Protein AF-A0A0F9L982-F1 (afdb_monomer)

pLDDT: mean 84.22, std 7.27, range [44.66, 91.81]

Secondary structure (DSSP, 8-state):
-----HHHHHHHHHHHS-HHHHHHHHHHHHHHTTS-HHHHHHHHHHHHT--TT--HHHHHHHHHHHHHHHTT---EEEEEETT--EEEEEEPPTT---TT-EEEEEETTS-BS-S-PEEPPPTTT-SEEEEEE-S--SPTT-EEEEEEEEEEEETTEEEEEEEEEEEEEEEEEEPP---

Mean predicted aligned error: 6.5 Å

Sequence (179 aa):
MSLNIFPIVWATVRAYFSVAQRARLAQYLTQVNRKDDDTKIAVTKIFDFVDGSTTAAELLIVMDFIMEINFGQQPKIFFVNEGEDFCLQIDLEEGRDFTGYFLTLRDADGNLLSPDTIAGDSYANAPIQYITISDLSLAAGNFYRVNALLEHPAGGVASGNAASLLTKIILLVEYDIDI

Structure (mmCIF, N/CA/C/O backbone):
data_AF-A0A0F9L982-F1
#
_entry.id   AF-A0A0F9L982-F1
#
loop_
_atom_site.group_PDB
_atom_site.id
_atom_site.type_symbol
_atom_site.label_atom_id
_atom_site.label_alt_id
_atom_site.label_comp_id
_atom_site.label_asym_id
_atom_site.label_entity_id
_atom_site.label_seq_id
_atom_site.pdbx_PDB_ins_code
_atom_site.Cartn_x
_atom_site.Cartn_y
_at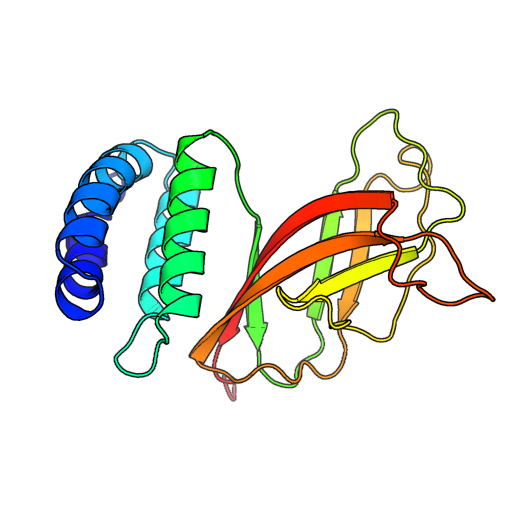om_site.Cartn_z
_atom_site.occupancy
_atom_site.B_iso_or_equiv
_atom_site.auth_seq_id
_atom_site.auth_comp_id
_atom_site.auth_asym_id
_atom_site.auth_atom_id
_atom_site.pdbx_PDB_model_num
ATOM 1 N N . MET A 1 1 ? -12.295 25.920 5.609 1.00 56.84 1 MET A N 1
ATOM 2 C CA . MET A 1 1 ? -11.919 25.391 6.940 1.00 56.84 1 MET A CA 1
ATOM 3 C C . MET A 1 1 ? -11.095 24.147 6.689 1.00 56.84 1 MET A C 1
ATOM 5 O O . MET A 1 1 ? -11.493 23.392 5.817 1.00 56.84 1 MET A O 1
ATOM 9 N N . SER A 1 2 ? -9.971 23.962 7.379 1.00 75.44 2 SER A N 1
ATOM 10 C CA . SER A 1 2 ? -9.159 22.749 7.211 1.00 75.44 2 SER A CA 1
ATOM 11 C C . SER A 1 2 ? -9.850 21.548 7.867 1.00 75.44 2 SER A C 1
ATOM 13 O O . SER A 1 2 ? -10.485 21.707 8.916 1.00 75.44 2 SER A O 1
ATOM 15 N N . LEU A 1 3 ? -9.762 20.372 7.240 1.00 85.25 3 LEU A N 1
ATOM 16 C CA . LEU A 1 3 ? -10.387 19.139 7.723 1.00 85.25 3 LEU A CA 1
ATOM 17 C C . LEU A 1 3 ? -9.802 18.746 9.091 1.00 85.25 3 LEU A C 1
ATOM 19 O O . LEU A 1 3 ? -8.585 18.708 9.261 1.00 85.25 3 LEU A O 1
ATOM 23 N N . ASN A 1 4 ? -10.667 18.447 10.067 1.00 88.12 4 ASN A N 1
ATOM 24 C CA . ASN A 1 4 ? -10.265 17.878 11.354 1.00 88.12 4 ASN A CA 1
ATOM 25 C C . ASN A 1 4 ? -10.625 16.389 11.386 1.00 88.12 4 ASN A C 1
ATOM 27 O O . ASN A 1 4 ? -11.789 16.041 11.582 1.00 88.12 4 ASN A O 1
ATOM 31 N N . ILE A 1 5 ? -9.631 15.520 11.215 1.00 89.31 5 ILE A N 1
ATOM 32 C CA . ILE A 1 5 ? -9.851 14.073 11.075 1.00 89.31 5 ILE A CA 1
ATOM 33 C C . ILE A 1 5 ? -10.007 13.350 12.409 1.00 89.31 5 ILE A C 1
ATOM 35 O O . ILE A 1 5 ? -10.496 12.225 12.444 1.00 89.31 5 ILE A O 1
ATOM 39 N N . PHE A 1 6 ? -9.599 13.974 13.518 1.00 89.31 6 PHE A N 1
ATOM 40 C CA . PHE A 1 6 ? -9.564 13.305 14.815 1.00 89.31 6 PHE A CA 1
ATOM 41 C C . PHE A 1 6 ? -10.924 12.706 15.218 1.00 89.31 6 PHE A C 1
ATOM 43 O O . PHE A 1 6 ? -10.965 11.509 15.487 1.00 89.31 6 PHE A O 1
ATOM 50 N N . PRO A 1 7 ? -12.051 13.450 15.238 1.00 88.00 7 PRO A N 1
ATOM 51 C CA . PRO A 1 7 ? -13.341 12.867 15.615 1.00 88.00 7 PRO A CA 1
ATOM 52 C C . PRO A 1 7 ? -13.834 11.787 14.642 1.00 88.00 7 PRO A C 1
ATOM 54 O O . PRO A 1 7 ? -14.516 10.867 15.086 1.00 88.00 7 PRO A O 1
ATOM 57 N N . ILE A 1 8 ? -13.470 11.887 13.358 1.00 86.44 8 ILE A N 1
ATOM 58 C CA . ILE A 1 8 ? -13.856 10.942 12.299 1.00 86.44 8 ILE A CA 1
ATOM 59 C C . ILE A 1 8 ? -13.174 9.593 12.554 1.00 86.44 8 ILE A C 1
ATOM 61 O O . ILE A 1 8 ? -13.827 8.570 12.722 1.00 86.44 8 ILE A O 1
ATOM 65 N N . VAL A 1 9 ? -11.851 9.617 12.703 1.00 90.44 9 VAL A N 1
ATOM 66 C CA . VAL A 1 9 ? -11.023 8.414 12.842 1.00 90.44 9 VAL A CA 1
ATOM 67 C C . VAL A 1 9 ? -11.100 7.805 14.249 1.00 90.44 9 VAL A C 1
ATOM 69 O O . VAL A 1 9 ? -10.990 6.592 14.434 1.00 90.44 9 VAL A O 1
ATOM 72 N N . TRP A 1 10 ? -11.296 8.627 15.286 1.00 90.62 10 TRP A N 1
ATOM 73 C CA . TRP A 1 10 ? -11.217 8.164 16.676 1.00 90.62 10 TRP A CA 1
ATOM 74 C C . TRP A 1 10 ? -12.344 7.201 17.075 1.00 90.62 10 TRP A C 1
ATOM 76 O O . TRP A 1 10 ? -12.192 6.430 18.026 1.00 90.62 10 TRP A O 1
ATOM 86 N N . ALA A 1 11 ? -13.480 7.219 16.373 1.00 88.44 11 ALA A N 1
ATOM 87 C CA . ALA A 1 11 ? -14.527 6.219 16.559 1.00 88.44 11 ALA A CA 1
ATOM 88 C C . ALA A 1 11 ? -14.014 4.815 16.196 1.00 88.44 11 ALA A C 1
ATOM 90 O O . ALA A 1 11 ? -14.020 3.931 17.055 1.00 88.44 11 ALA A O 1
ATOM 91 N N . THR A 1 12 ? -13.462 4.661 14.993 1.00 90.19 12 THR A N 1
ATOM 92 C CA . THR A 1 12 ? -12.848 3.426 14.486 1.00 90.19 12 THR A CA 1
ATOM 93 C C . THR A 1 12 ? -11.688 2.970 15.372 1.00 90.19 12 THR A C 1
ATOM 95 O O . THR A 1 12 ? -11.633 1.817 15.799 1.00 90.19 12 THR A O 1
ATOM 98 N N . VAL A 1 13 ? -10.813 3.899 15.782 1.00 89.12 13 VAL A N 1
ATOM 99 C CA . VAL A 1 13 ? -9.686 3.591 16.682 1.00 89.12 13 VAL A CA 1
ATOM 100 C C . VAL A 1 13 ? -10.156 3.019 18.026 1.00 89.12 13 VAL A C 1
ATOM 102 O O . VAL A 1 13 ? -9.575 2.065 18.548 1.00 89.12 13 VAL A O 1
ATOM 105 N N . ARG A 1 14 ? -11.232 3.567 18.604 1.00 91.44 14 ARG A N 1
ATOM 106 C CA . ARG A 1 14 ? -11.806 3.057 19.860 1.00 91.44 14 ARG A CA 1
ATOM 107 C C . ARG A 1 14 ? -12.526 1.722 19.704 1.00 91.44 14 ARG A C 1
ATOM 109 O O . ARG A 1 14 ? -12.618 1.002 20.698 1.00 91.44 14 ARG A O 1
ATOM 116 N N . ALA A 1 15 ? -13.049 1.413 18.526 1.00 89.69 15 ALA A N 1
ATOM 117 C CA . ALA A 1 15 ? -13.733 0.153 18.276 1.00 89.69 15 ALA A CA 1
ATOM 118 C C . ALA A 1 15 ? -12.731 -0.997 18.111 1.00 89.69 15 ALA A C 1
ATOM 120 O O . ALA A 1 15 ? -12.859 -2.008 18.797 1.00 89.69 15 ALA A O 1
ATOM 121 N N . TYR A 1 16 ? -11.690 -0.806 17.294 1.00 91.81 16 TYR A N 1
ATOM 122 C CA . TYR A 1 16 ? -10.916 -1.936 16.765 1.00 91.81 16 TYR A CA 1
ATOM 123 C C . TYR A 1 16 ? -9.481 -2.064 17.297 1.00 91.81 16 TYR A C 1
ATOM 125 O O . TYR A 1 16 ? -8.894 -3.138 17.226 1.00 91.81 16 TYR A O 1
ATOM 133 N N . PHE A 1 17 ? -8.901 -1.020 17.899 1.00 91.75 17 PHE A N 1
ATOM 134 C CA . PHE A 1 17 ? -7.504 -1.060 18.361 1.00 91.75 17 PHE A CA 1
ATOM 135 C C . PHE A 1 17 ? -7.400 -1.358 19.862 1.00 91.75 17 PHE A C 1
ATOM 137 O O . PHE A 1 17 ? -8.287 -1.006 20.642 1.00 91.75 17 PHE A O 1
ATOM 144 N N . SER A 1 18 ? -6.292 -1.952 20.312 1.00 89.94 18 SER A N 1
ATOM 145 C CA . SER A 1 18 ? -6.006 -2.153 21.743 1.00 89.94 18 SER A CA 1
ATOM 146 C C . SER A 1 18 ? -5.690 -0.836 22.464 1.00 89.94 18 SER A C 1
ATOM 148 O O . SER A 1 18 ? -5.323 0.160 21.843 1.00 89.94 18 SER A O 1
ATOM 150 N N . VAL A 1 19 ? -5.771 -0.814 23.800 1.00 91.06 19 VAL A N 1
ATOM 151 C CA . VAL A 1 19 ? -5.493 0.393 24.608 1.00 91.06 19 VAL A CA 1
ATOM 152 C C . VAL A 1 19 ? -4.108 0.987 24.315 1.00 91.06 19 VAL A C 1
ATOM 154 O O . VAL A 1 19 ? -3.988 2.199 24.132 1.00 91.06 19 VAL A O 1
ATOM 157 N N . ALA A 1 20 ? -3.075 0.146 24.214 1.00 86.88 20 ALA A N 1
ATOM 158 C CA . ALA A 1 20 ? -1.717 0.594 23.902 1.00 86.88 20 ALA A CA 1
ATOM 159 C C . ALA A 1 20 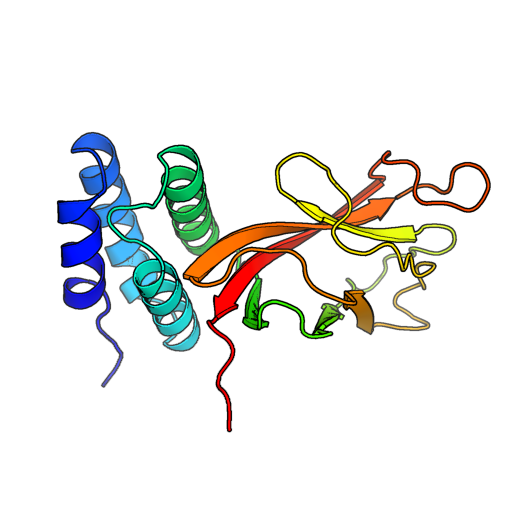? -1.626 1.215 22.497 1.00 86.88 20 ALA A C 1
ATOM 161 O O . ALA A 1 20 ? -1.030 2.279 22.319 1.00 86.88 20 ALA A O 1
ATOM 162 N N . GLN A 1 21 ? -2.273 0.593 21.507 1.00 89.44 21 GLN A N 1
ATOM 163 C CA . GLN A 1 21 ? -2.313 1.105 20.136 1.00 89.44 21 GLN A CA 1
ATOM 164 C C . GLN A 1 21 ? -3.090 2.424 20.043 1.00 89.44 21 GLN A C 1
ATOM 166 O O . GLN A 1 21 ? -2.621 3.352 19.390 1.00 89.44 21 GLN A O 1
ATOM 171 N N . ARG A 1 22 ? -4.217 2.560 20.757 1.00 91.25 22 ARG A N 1
ATOM 172 C CA . ARG A 1 22 ? -5.001 3.809 20.827 1.00 91.25 22 ARG A CA 1
ATOM 173 C C . ARG A 1 22 ? -4.168 4.972 21.349 1.00 91.25 22 ARG A C 1
ATOM 175 O O . ARG A 1 22 ? -4.193 6.049 20.762 1.00 91.25 22 ARG A O 1
ATOM 182 N N . ALA A 1 23 ? -3.428 4.760 22.439 1.00 85.94 23 ALA A N 1
ATOM 183 C CA . ALA A 1 23 ? -2.584 5.798 23.029 1.00 85.94 23 ALA A CA 1
ATOM 184 C C . ALA A 1 23 ? -1.519 6.286 22.035 1.00 85.94 23 ALA A C 1
ATOM 186 O O . ALA A 1 23 ? -1.300 7.489 21.896 1.00 85.94 23 ALA A O 1
ATOM 187 N N . ARG A 1 24 ? -0.910 5.352 21.298 1.00 86.38 24 ARG A N 1
ATOM 188 C CA . ARG A 1 24 ? 0.078 5.657 20.263 1.00 86.38 24 ARG A CA 1
ATOM 189 C C . ARG A 1 24 ? -0.546 6.382 19.062 1.00 86.38 24 ARG A C 1
ATOM 191 O O . ARG A 1 24 ? -0.037 7.419 18.645 1.00 86.38 24 ARG A O 1
ATOM 198 N N . LEU A 1 25 ? -1.678 5.896 18.551 1.00 88.50 25 LEU A N 1
ATOM 199 C CA . LEU A 1 25 ? -2.392 6.514 17.430 1.00 88.50 25 LEU A CA 1
ATOM 200 C C . LEU A 1 25 ? -2.908 7.916 17.761 1.00 88.50 25 LEU A C 1
ATOM 202 O O . LEU A 1 25 ? -2.836 8.788 16.906 1.00 88.50 25 LEU A O 1
ATOM 206 N N . ALA A 1 26 ? -3.357 8.186 18.990 1.00 87.69 26 ALA A N 1
ATOM 207 C CA . ALA A 1 26 ? -3.799 9.526 19.390 1.00 87.69 26 ALA A CA 1
ATOM 208 C C . ALA A 1 26 ? -2.705 10.592 19.190 1.00 87.69 26 ALA A C 1
ATOM 210 O O . ALA A 1 26 ? -2.980 11.703 18.723 1.00 87.69 26 ALA A O 1
ATOM 211 N N . GLN A 1 27 ? -1.456 10.243 19.517 1.00 86.00 27 GLN A N 1
ATOM 212 C CA . GLN A 1 27 ? -0.306 11.132 19.342 1.00 86.00 27 GLN A CA 1
ATOM 213 C C . GLN A 1 27 ? -0.045 11.402 17.857 1.00 86.00 27 GLN A C 1
ATOM 215 O O . GLN A 1 27 ? 0.106 12.555 17.456 1.00 86.00 27 GLN A O 1
ATOM 220 N N . TYR A 1 28 ? -0.058 10.354 17.032 1.00 88.94 28 TYR A N 1
ATOM 221 C CA . TYR A 1 28 ? 0.190 10.472 15.597 1.00 88.94 28 TYR A CA 1
ATOM 222 C C . TYR A 1 28 ? -0.948 11.158 14.840 1.00 88.94 28 TYR A C 1
ATOM 224 O O . TYR A 1 28 ? -0.685 11.999 13.986 1.00 88.94 28 TYR A O 1
ATOM 232 N N . LEU A 1 29 ? -2.209 10.887 15.180 1.00 89.56 29 LEU A N 1
ATOM 233 C CA . LEU A 1 29 ? -3.368 11.528 14.554 1.00 89.56 29 LEU A CA 1
ATOM 234 C C . LEU A 1 29 ? -3.398 13.033 14.816 1.00 89.56 29 LEU A C 1
ATOM 236 O O . LEU A 1 29 ? -3.766 13.798 13.931 1.00 89.56 29 LEU A O 1
ATOM 240 N N . THR A 1 30 ? -2.943 13.480 15.990 1.00 87.94 30 THR A N 1
ATOM 241 C CA . THR A 1 30 ? -2.802 14.917 16.285 1.00 87.94 30 THR A CA 1
ATOM 242 C C . THR A 1 30 ? -1.855 15.606 15.299 1.00 87.94 30 THR A C 1
ATOM 244 O O . THR A 1 30 ? -2.092 16.743 14.896 1.00 87.94 30 THR A O 1
ATOM 247 N N . GLN A 1 31 ? -0.787 14.920 14.899 1.00 86.56 31 GLN A N 1
ATOM 248 C CA . GLN A 1 31 ? 0.209 15.437 13.967 1.00 86.56 31 GLN A CA 1
ATOM 249 C C . GLN A 1 31 ? -0.243 15.314 12.507 1.00 86.56 31 GLN A C 1
ATOM 251 O O . GLN A 1 31 ? -0.054 16.259 11.746 1.00 86.56 31 GLN A O 1
ATOM 256 N N . VAL A 1 32 ? -0.913 14.219 12.126 1.00 88.12 32 VAL A N 1
ATOM 257 C CA . VAL A 1 32 ? -1.578 14.105 10.812 1.00 88.12 32 VAL A CA 1
ATOM 258 C C . VAL A 1 32 ? -2.583 15.243 10.629 1.00 88.12 32 VAL A C 1
ATOM 260 O O . VAL A 1 32 ? -2.637 15.862 9.572 1.00 88.12 32 VAL A O 1
ATOM 263 N N . ASN A 1 33 ? -3.314 15.617 11.682 1.00 88.81 33 ASN A N 1
ATOM 264 C CA . ASN A 1 33 ? -4.277 16.717 11.636 1.00 88.81 33 ASN A CA 1
ATOM 265 C C . ASN A 1 33 ? -3.648 18.095 11.342 1.00 88.81 33 ASN A C 1
ATOM 267 O O . ASN A 1 33 ? -4.366 19.051 11.054 1.00 88.81 33 ASN A O 1
ATOM 271 N N . ARG A 1 34 ? -2.316 18.210 11.411 1.00 87.81 34 ARG A N 1
ATOM 272 C CA . ARG A 1 34 ? -1.548 19.415 11.063 1.00 87.81 34 ARG A CA 1
ATOM 273 C C . ARG A 1 34 ? -0.959 19.375 9.647 1.00 87.81 34 ARG A C 1
ATOM 275 O O . ARG A 1 34 ? -0.334 20.353 9.249 1.00 87.81 34 ARG A O 1
ATOM 282 N N . LYS A 1 35 ? -1.115 18.267 8.916 1.00 88.25 35 LYS A N 1
ATOM 283 C CA . LYS A 1 35 ? -0.673 18.122 7.521 1.00 88.25 35 LYS A CA 1
ATOM 284 C C . LYS A 1 35 ? -1.624 18.847 6.560 1.00 88.25 35 LYS A C 1
ATOM 286 O O . LYS A 1 35 ? -2.605 19.462 6.988 1.00 88.25 35 LYS A O 1
ATOM 291 N N . ASP A 1 36 ? -1.307 18.799 5.273 1.00 87.44 36 ASP A N 1
ATOM 292 C CA . ASP A 1 36 ? -2.205 19.192 4.188 1.00 87.44 36 ASP A CA 1
ATOM 293 C C . ASP A 1 36 ? -3.496 18.357 4.188 1.00 87.44 36 ASP A C 1
ATOM 295 O O . ASP A 1 36 ? -3.585 17.294 4.812 1.00 87.44 36 ASP A O 1
ATOM 299 N N . ASP A 1 37 ? -4.530 18.881 3.533 1.00 88.19 37 ASP A N 1
ATOM 300 C CA . ASP A 1 37 ? -5.844 18.242 3.525 1.00 88.19 37 ASP A CA 1
ATOM 301 C C . ASP A 1 37 ? -5.855 16.949 2.683 1.00 88.19 37 ASP A C 1
ATOM 303 O O . ASP A 1 37 ? -6.591 16.030 3.033 1.00 88.19 37 ASP A O 1
ATOM 307 N N . ASP A 1 38 ? -4.980 16.801 1.682 1.00 82.81 38 ASP A N 1
ATOM 308 C CA . ASP A 1 38 ? -4.872 15.567 0.886 1.00 82.81 38 ASP A CA 1
ATOM 309 C C . ASP A 1 38 ? -4.392 14.392 1.747 1.00 82.81 38 ASP A C 1
ATOM 311 O O . ASP A 1 38 ? -5.020 13.333 1.772 1.00 82.81 38 ASP A O 1
ATOM 315 N N . THR A 1 39 ? -3.350 14.607 2.557 1.00 84.88 39 THR A N 1
ATOM 316 C CA . THR A 1 39 ? -2.864 13.632 3.546 1.00 84.88 39 THR A CA 1
ATOM 317 C C . THR A 1 39 ? -3.963 13.250 4.542 1.00 84.88 39 THR A C 1
ATOM 319 O O . THR A 1 39 ? -4.081 12.093 4.949 1.00 84.88 39 THR A O 1
ATOM 322 N N . LYS A 1 40 ? -4.794 14.211 4.953 1.00 88.38 40 LYS A N 1
ATOM 323 C CA . LYS A 1 40 ? -5.903 13.957 5.880 1.00 88.38 40 LYS A CA 1
ATOM 324 C C . LYS A 1 40 ? -7.001 13.115 5.250 1.00 88.38 40 LYS A C 1
ATOM 326 O O . LYS A 1 40 ? -7.470 12.187 5.902 1.00 88.38 40 LYS A O 1
ATOM 331 N N . ILE A 1 41 ? -7.379 13.424 4.010 1.00 86.94 41 ILE A N 1
ATOM 332 C CA . ILE A 1 41 ? -8.374 12.669 3.242 1.00 86.94 41 ILE A CA 1
ATOM 333 C C . ILE A 1 41 ? -7.885 11.233 3.024 1.00 86.94 41 ILE A C 1
ATOM 335 O O . ILE A 1 41 ? -8.627 10.283 3.259 1.00 86.94 41 ILE A O 1
ATOM 339 N N . ALA A 1 42 ? -6.618 11.070 2.645 1.00 83.69 42 ALA A N 1
ATOM 340 C CA . ALA A 1 42 ? -5.950 9.777 2.539 1.00 83.69 42 ALA A CA 1
ATOM 341 C C . ALA A 1 42 ? -6.100 8.939 3.819 1.00 83.69 42 ALA A C 1
ATOM 343 O O . ALA A 1 42 ? -6.532 7.788 3.774 1.00 83.69 42 ALA A O 1
ATOM 344 N N . VAL A 1 43 ? -5.798 9.539 4.974 1.00 89.06 43 VAL A N 1
ATOM 345 C CA . VAL A 1 43 ? -5.931 8.861 6.266 1.00 89.06 43 VAL A CA 1
ATOM 346 C C . VAL A 1 43 ? -7.381 8.514 6.578 1.00 89.06 43 VAL A C 1
ATOM 348 O O . VAL A 1 43 ? -7.634 7.385 6.983 1.00 89.06 43 VAL A O 1
ATOM 351 N N . THR A 1 44 ? -8.338 9.428 6.389 1.00 89.75 44 THR A N 1
ATOM 352 C CA . THR A 1 44 ? -9.752 9.110 6.652 1.00 89.75 44 THR A CA 1
ATOM 353 C C . THR A 1 44 ? -10.229 7.940 5.808 1.00 89.75 44 THR A C 1
ATOM 355 O O . THR A 1 44 ? -10.836 7.031 6.357 1.00 89.75 44 THR A O 1
ATOM 358 N N . LYS A 1 45 ? -9.857 7.906 4.524 1.00 87.12 45 LYS A N 1
ATOM 359 C CA . LYS A 1 45 ? -10.267 6.837 3.615 1.00 87.12 45 LYS A CA 1
ATOM 360 C C . LYS A 1 45 ? -9.722 5.469 4.020 1.00 87.12 45 LYS A C 1
ATOM 362 O O . LYS A 1 45 ? -10.458 4.502 3.964 1.00 87.12 45 LYS A O 1
ATOM 367 N N . ILE A 1 46 ? -8.484 5.367 4.512 1.00 88.75 46 ILE A N 1
ATOM 368 C CA . ILE A 1 46 ? -7.979 4.090 5.060 1.00 88.75 46 ILE A CA 1
ATOM 369 C C . ILE A 1 46 ? -8.843 3.614 6.233 1.00 88.75 46 ILE A C 1
ATOM 371 O O . ILE A 1 46 ? -9.132 2.429 6.351 1.00 88.75 46 ILE A O 1
ATOM 375 N N . PHE A 1 47 ? -9.259 4.528 7.111 1.00 90.69 47 PHE A N 1
ATOM 376 C CA . PHE A 1 47 ? -10.097 4.167 8.254 1.00 90.69 47 PHE A CA 1
ATOM 377 C C . PHE A 1 47 ? -11.542 3.816 7.873 1.00 90.69 47 PHE A C 1
ATOM 379 O O . PHE A 1 47 ? -12.200 3.163 8.681 1.00 90.69 47 PHE A O 1
ATOM 386 N N . ASP A 1 48 ? -12.010 4.182 6.676 1.00 89.12 48 ASP A N 1
ATOM 387 C CA . ASP A 1 48 ? -13.305 3.734 6.141 1.00 89.12 48 ASP A CA 1
ATOM 388 C C . ASP A 1 48 ? -13.287 2.237 5.771 1.00 89.12 48 ASP A C 1
ATOM 390 O O . ASP A 1 48 ? -14.333 1.594 5.774 1.00 89.12 48 ASP A O 1
ATOM 394 N N . PHE A 1 49 ? -12.100 1.666 5.533 1.00 89.31 49 PHE A N 1
ATOM 395 C CA . PHE A 1 49 ? -11.885 0.238 5.262 1.00 89.31 49 PHE A CA 1
ATOM 396 C C . PHE A 1 49 ? -11.615 -0.596 6.527 1.00 89.31 49 PHE A C 1
ATOM 398 O O . PHE A 1 49 ? -11.393 -1.800 6.444 1.00 89.31 49 PHE A O 1
ATOM 405 N N . VAL A 1 50 ? -11.589 0.025 7.712 1.00 90.31 50 VAL A N 1
ATOM 406 C CA . VAL A 1 50 ? -11.371 -0.693 8.976 1.00 90.31 50 VAL A CA 1
ATOM 407 C C . VAL A 1 50 ? -12.710 -0.995 9.641 1.00 90.31 50 VAL A C 1
ATOM 409 O O . VAL A 1 50 ? -13.408 -0.090 10.108 1.00 90.31 50 VAL A O 1
ATOM 412 N N . ASP A 1 51 ? -13.030 -2.278 9.766 1.00 88.56 51 ASP A N 1
ATOM 413 C CA . ASP A 1 51 ? -14.283 -2.768 10.325 1.00 88.56 51 ASP A CA 1
ATOM 414 C C . ASP A 1 51 ? -14.092 -3.969 11.275 1.00 88.56 51 ASP A C 1
ATOM 416 O O . ASP A 1 51 ? -12.996 -4.257 11.758 1.00 88.56 51 ASP A O 1
ATOM 420 N N . GLY A 1 52 ? -15.192 -4.654 11.610 1.00 85.56 52 GLY A N 1
ATOM 421 C CA . GLY A 1 52 ? -15.168 -5.808 12.512 1.00 85.56 52 GLY A CA 1
ATOM 422 C C . GLY A 1 52 ? -14.502 -7.064 11.942 1.00 85.56 52 GLY A C 1
ATOM 423 O O . GLY A 1 52 ? -14.247 -7.991 12.711 1.00 85.56 52 GLY A O 1
ATOM 424 N N . SER A 1 53 ? -14.238 -7.109 10.636 1.00 87.19 53 SER A N 1
ATOM 425 C CA . SER A 1 53 ? -13.546 -8.203 9.953 1.00 87.19 53 SER A CA 1
ATOM 426 C C . SER A 1 53 ? -12.039 -7.965 9.811 1.00 87.19 53 SER A C 1
ATOM 428 O O . SER A 1 53 ? -11.296 -8.932 9.641 1.00 87.19 53 SER A O 1
ATOM 430 N N . THR A 1 54 ? -11.573 -6.718 9.974 1.00 89.88 54 THR A N 1
ATOM 431 C CA . THR A 1 54 ? -10.152 -6.360 9.875 1.00 89.88 54 THR A CA 1
ATOM 432 C C . THR A 1 54 ? -9.298 -7.120 10.892 1.00 89.88 54 THR A C 1
ATOM 434 O O . THR A 1 54 ? -9.507 -7.076 12.110 1.00 89.88 54 THR A O 1
ATOM 437 N N . THR A 1 55 ? -8.278 -7.805 10.392 1.00 89.25 55 THR A N 1
ATOM 438 C CA . THR A 1 55 ? -7.370 -8.637 11.176 1.00 89.25 55 THR A CA 1
ATOM 439 C C . THR A 1 55 ? -6.355 -7.808 11.964 1.00 89.25 55 THR A C 1
ATOM 441 O O . THR A 1 55 ? -6.028 -6.665 11.644 1.00 89.25 55 THR A O 1
ATOM 444 N N . ALA A 1 56 ? -5.759 -8.415 12.995 1.00 86.50 56 ALA A N 1
ATOM 445 C CA . ALA A 1 56 ? -4.704 -7.762 13.770 1.00 86.50 56 ALA A CA 1
ATOM 446 C C . ALA A 1 56 ? -3.475 -7.376 12.920 1.00 86.50 56 ALA A C 1
ATOM 448 O O . ALA A 1 56 ? -2.823 -6.379 13.227 1.00 86.50 56 ALA A O 1
ATOM 449 N N . ALA A 1 57 ? -3.162 -8.145 11.871 1.00 86.06 57 ALA A N 1
ATOM 450 C CA . ALA A 1 57 ? -2.063 -7.848 10.956 1.00 86.06 57 ALA A CA 1
ATOM 451 C C . ALA A 1 57 ? -2.368 -6.611 10.094 1.00 86.06 57 ALA A C 1
ATOM 453 O O . ALA A 1 57 ? -1.536 -5.713 9.990 1.00 86.06 57 ALA A O 1
ATOM 454 N N . GLU A 1 58 ? -3.586 -6.504 9.565 1.00 87.50 58 GLU A N 1
ATOM 455 C CA . GLU A 1 58 ? -4.043 -5.336 8.801 1.00 87.50 58 GLU A CA 1
ATOM 456 C C . GLU A 1 58 ? -4.083 -4.070 9.666 1.00 87.50 58 GLU A C 1
ATOM 458 O O . GLU A 1 58 ? -3.610 -3.010 9.257 1.00 87.50 58 GLU A O 1
ATOM 463 N N . LEU A 1 59 ? -4.525 -4.173 10.923 1.00 89.06 59 LEU A N 1
ATOM 464 C CA . LEU A 1 59 ? -4.469 -3.044 11.857 1.00 89.06 59 LEU A CA 1
ATOM 465 C C . LEU A 1 59 ? -3.030 -2.556 12.109 1.00 89.06 59 LEU A C 1
ATOM 467 O O . LEU A 1 59 ? -2.820 -1.357 12.315 1.00 89.06 59 LEU A O 1
ATOM 471 N N . LEU A 1 60 ? -2.027 -3.444 12.080 1.00 88.06 60 LEU A N 1
ATOM 472 C CA . LEU A 1 60 ? -0.616 -3.043 12.162 1.00 88.06 60 LEU A CA 1
ATOM 473 C C . LEU A 1 60 ? -0.161 -2.298 10.904 1.00 88.06 60 LEU A C 1
ATOM 475 O O . LEU A 1 60 ? 0.570 -1.317 11.033 1.00 88.06 60 LEU A O 1
ATOM 479 N N . ILE A 1 61 ? -0.640 -2.685 9.718 1.00 88.19 61 ILE A N 1
ATOM 480 C CA . ILE A 1 61 ? -0.372 -1.957 8.468 1.00 88.19 61 ILE A CA 1
ATOM 481 C C . ILE A 1 61 ? -0.894 -0.517 8.568 1.00 88.19 61 ILE A C 1
ATOM 483 O O . ILE A 1 61 ? -0.157 0.417 8.251 1.00 88.19 61 ILE A O 1
ATOM 487 N N . VAL A 1 62 ? -2.115 -0.313 9.080 1.00 89.31 62 VAL A N 1
ATOM 488 C CA . VAL A 1 62 ? -2.667 1.039 9.303 1.00 89.31 62 VAL A CA 1
ATOM 489 C C . VAL A 1 62 ? -1.780 1.835 10.257 1.00 89.31 62 VAL A C 1
ATOM 491 O O . VAL A 1 62 ? -1.483 3.004 10.014 1.00 89.31 62 VAL A O 1
ATOM 494 N N . MET A 1 63 ? -1.321 1.219 11.349 1.00 89.31 63 MET A N 1
ATOM 495 C CA . MET A 1 63 ? -0.436 1.899 12.297 1.00 89.31 63 MET A CA 1
ATOM 496 C C . MET A 1 63 ? 0.895 2.311 11.669 1.00 89.31 63 MET A C 1
ATOM 498 O O . MET A 1 63 ? 1.320 3.453 11.864 1.00 89.31 63 MET A O 1
ATOM 502 N N . ASP A 1 64 ? 1.531 1.406 10.929 1.00 87.19 64 ASP A N 1
ATOM 503 C CA . ASP A 1 64 ? 2.785 1.663 10.224 1.00 87.19 64 ASP A CA 1
ATOM 504 C C . ASP A 1 64 ? 2.620 2.810 9.225 1.00 87.19 64 ASP A C 1
ATOM 506 O O . ASP A 1 64 ? 3.429 3.735 9.207 1.00 87.19 64 ASP A O 1
ATOM 510 N N . PHE A 1 65 ? 1.530 2.805 8.460 1.00 87.56 65 PHE A N 1
ATOM 511 C CA . PHE A 1 65 ? 1.214 3.856 7.498 1.00 87.56 65 PHE A CA 1
ATOM 512 C C . PHE A 1 65 ? 1.091 5.236 8.165 1.00 87.56 65 PHE A C 1
ATOM 514 O O . PHE A 1 65 ? 1.727 6.210 7.755 1.00 87.56 65 PHE A O 1
ATOM 521 N N . ILE A 1 66 ? 0.320 5.325 9.254 1.00 88.75 66 ILE A N 1
ATOM 522 C CA . ILE A 1 66 ? 0.148 6.574 10.009 1.00 88.75 66 ILE A CA 1
ATOM 523 C C . ILE A 1 66 ? 1.478 7.053 10.601 1.00 88.75 66 ILE A C 1
ATOM 525 O O . ILE A 1 66 ? 1.737 8.259 10.670 1.00 88.75 66 ILE A O 1
ATOM 529 N N . MET A 1 67 ? 2.342 6.131 11.019 1.00 87.19 67 MET A N 1
ATOM 530 C CA . MET A 1 67 ? 3.688 6.460 11.473 1.00 87.19 67 MET A CA 1
ATOM 531 C C . MET A 1 67 ? 4.575 6.995 10.349 1.00 87.19 67 MET A C 1
ATOM 533 O O . MET A 1 67 ? 5.241 8.007 10.554 1.00 87.19 67 MET A O 1
ATOM 537 N N . GLU A 1 68 ? 4.578 6.368 9.174 1.00 85.69 68 GLU A N 1
ATOM 538 C CA . GLU A 1 68 ? 5.370 6.802 8.015 1.00 85.69 68 GLU A CA 1
ATOM 539 C C . GLU A 1 68 ? 5.034 8.255 7.623 1.00 85.69 68 GLU A C 1
ATOM 541 O O . GLU A 1 68 ? 5.943 9.081 7.493 1.00 85.69 68 GLU A O 1
ATOM 546 N N . ILE A 1 69 ? 3.743 8.621 7.609 1.00 84.88 69 ILE A N 1
ATOM 547 C CA . ILE A 1 69 ? 3.280 10.013 7.414 1.00 84.88 69 ILE A CA 1
ATOM 548 C C . ILE A 1 69 ? 3.900 10.983 8.428 1.00 84.88 69 ILE A C 1
ATOM 550 O O . ILE A 1 69 ? 4.287 12.118 8.109 1.00 84.88 69 ILE A O 1
ATOM 554 N N . ASN A 1 70 ? 4.002 10.547 9.681 1.00 84.94 70 ASN A N 1
ATOM 555 C CA . ASN A 1 70 ? 4.568 11.347 10.760 1.00 84.94 70 ASN A CA 1
ATOM 556 C C . ASN A 1 70 ? 6.079 11.550 10.633 1.00 84.94 70 ASN A C 1
ATOM 558 O O . ASN A 1 70 ? 6.582 12.592 11.051 1.00 84.94 70 ASN A O 1
ATOM 562 N N . PHE A 1 71 ? 6.786 10.611 10.007 1.00 83.75 71 PHE A N 1
ATOM 563 C CA . PHE A 1 71 ? 8.214 10.725 9.704 1.00 83.75 71 PHE A CA 1
ATOM 564 C C . PHE A 1 71 ? 8.506 11.448 8.384 1.00 83.75 71 PHE A C 1
ATOM 566 O O . PHE A 1 71 ? 9.654 11.498 7.951 1.00 83.75 71 PHE A O 1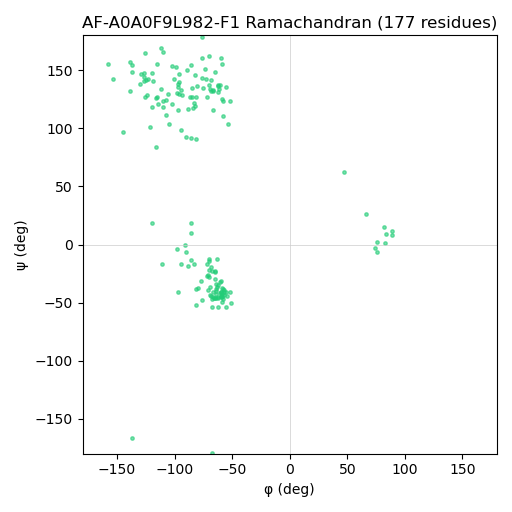
ATOM 573 N N . GLY A 1 72 ? 7.490 12.057 7.767 1.00 76.88 72 GLY A N 1
ATOM 574 C CA . GLY A 1 72 ? 7.652 12.858 6.555 1.00 76.88 72 GLY A CA 1
ATOM 575 C C . GLY A 1 72 ? 7.670 12.044 5.267 1.00 76.88 72 GLY A C 1
ATOM 576 O O . GLY A 1 72 ? 7.942 12.612 4.215 1.00 76.88 72 GLY A O 1
ATOM 577 N N . GLN A 1 73 ? 7.356 10.750 5.330 1.00 76.62 73 GLN A N 1
ATOM 578 C CA . GLN A 1 73 ? 7.085 9.960 4.134 1.00 76.62 73 GLN A CA 1
ATOM 579 C C . GLN A 1 73 ? 5.635 10.194 3.697 1.00 76.62 73 GLN A C 1
ATOM 581 O O . GLN A 1 73 ? 4.757 10.377 4.534 1.00 76.62 73 GLN A O 1
ATOM 586 N N . GLN A 1 74 ? 5.368 10.192 2.395 1.00 71.00 74 GLN A N 1
ATOM 587 C CA . GLN A 1 74 ? 4.006 10.177 1.858 1.00 71.00 74 GLN A CA 1
ATOM 588 C C . GLN A 1 74 ? 3.816 8.873 1.083 1.00 71.00 74 GLN A C 1
ATOM 590 O O . GLN A 1 74 ? 4.054 8.839 -0.125 1.00 71.00 74 GLN A O 1
ATOM 595 N N . PRO A 1 75 ? 3.475 7.772 1.776 1.00 70.56 75 PRO A N 1
ATOM 596 C CA . PRO A 1 75 ? 3.120 6.527 1.104 1.00 70.56 75 PRO A CA 1
ATOM 597 C C . PRO A 1 75 ? 1.971 6.766 0.113 1.00 70.56 75 PRO A C 1
ATOM 599 O O . PRO A 1 75 ? 1.005 7.468 0.424 1.00 70.56 75 PRO A O 1
ATOM 602 N N . LYS A 1 76 ? 2.095 6.204 -1.094 1.00 80.81 76 LYS A N 1
ATOM 603 C CA . LYS A 1 76 ? 1.098 6.387 -2.156 1.00 80.81 76 LYS A CA 1
ATOM 604 C C . LY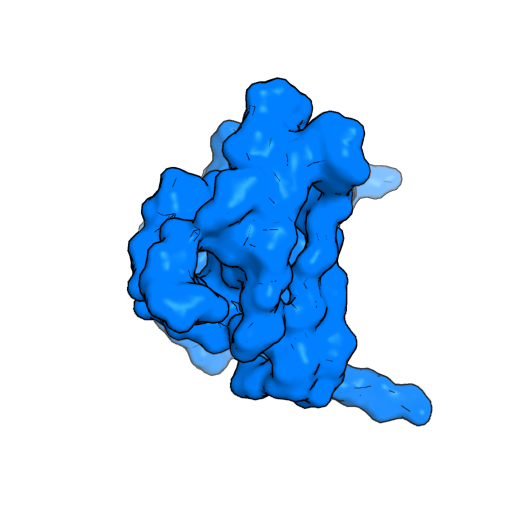S A 1 76 ? -0.139 5.540 -1.842 1.00 80.81 76 LYS A C 1
ATOM 606 O O . LYS A 1 76 ? -0.003 4.373 -1.480 1.00 80.81 76 LYS A O 1
ATOM 611 N N . ILE A 1 77 ? -1.329 6.114 -1.993 1.00 84.81 77 ILE A N 1
ATOM 612 C CA . ILE A 1 77 ? -2.604 5.394 -1.879 1.00 84.81 77 ILE A CA 1
ATOM 613 C C . ILE A 1 77 ? -3.256 5.348 -3.253 1.00 84.81 77 ILE A C 1
ATOM 615 O O . ILE A 1 77 ? -3.343 6.380 -3.917 1.00 84.81 77 ILE A O 1
ATOM 619 N N . PHE A 1 78 ? -3.751 4.177 -3.640 1.00 86.06 78 PHE A N 1
ATOM 620 C CA . PHE A 1 78 ? -4.557 4.004 -4.843 1.00 86.06 78 PHE A CA 1
ATOM 621 C C . PHE A 1 78 ? -5.892 3.349 -4.501 1.00 86.06 78 PHE A C 1
ATOM 623 O O . PHE A 1 78 ? -5.951 2.462 -3.651 1.00 86.06 78 PHE A O 1
ATOM 630 N N . PHE A 1 79 ? -6.939 3.811 -5.179 1.00 85.06 79 PHE A N 1
ATOM 631 C CA . PHE A 1 79 ? -8.259 3.185 -5.198 1.00 85.06 79 PHE A CA 1
ATOM 632 C C . PHE A 1 79 ? -8.301 2.276 -6.412 1.00 85.06 79 PHE A C 1
ATOM 634 O O . PHE A 1 79 ? -7.921 2.706 -7.504 1.00 85.06 79 PHE A O 1
ATOM 641 N N . VAL A 1 80 ? -8.684 1.029 -6.196 1.00 87.75 80 VAL A N 1
ATOM 642 C CA . VAL A 1 80 ? -8.749 -0.002 -7.230 1.00 87.75 80 VAL A CA 1
ATOM 643 C C . VAL A 1 80 ? -10.039 -0.784 -7.043 1.00 87.75 80 VAL A C 1
ATOM 645 O O . VAL A 1 80 ? -10.492 -0.929 -5.911 1.00 87.75 80 VAL A O 1
ATOM 648 N N . ASN A 1 81 ? -10.617 -1.286 -8.125 1.00 86.00 81 ASN A N 1
ATOM 649 C CA . ASN A 1 81 ? -11.789 -2.152 -8.057 1.00 86.00 81 ASN A CA 1
ATOM 650 C C . ASN A 1 81 ? -11.345 -3.617 -8.105 1.00 86.00 81 ASN A C 1
ATOM 652 O O . ASN A 1 81 ? -10.337 -3.954 -8.732 1.00 86.00 81 ASN A O 1
ATOM 656 N N . GLU A 1 82 ? -12.074 -4.488 -7.412 1.00 83.88 82 GLU A N 1
ATOM 657 C CA . GLU A 1 82 ? -11.856 -5.933 -7.512 1.00 83.88 82 GLU A CA 1
ATOM 658 C C . GLU A 1 82 ? -12.098 -6.409 -8.951 1.00 83.88 82 GLU A C 1
ATOM 660 O O . GLU A 1 82 ? -13.094 -6.051 -9.571 1.00 83.88 82 GLU A O 1
ATOM 665 N N . GLY A 1 83 ? -11.187 -7.227 -9.482 1.00 81.81 83 GLY A N 1
ATOM 666 C CA . GLY A 1 83 ? -11.312 -7.815 -10.816 1.00 81.81 83 GLY A CA 1
ATOM 667 C C . GLY A 1 83 ? -11.035 -6.872 -11.991 1.00 81.81 83 GLY A C 1
ATOM 668 O O . GLY A 1 83 ? -10.960 -7.358 -13.115 1.00 81.81 83 GLY A O 1
ATOM 669 N N . GLU A 1 84 ? -10.835 -5.571 -11.768 1.00 82.56 84 GLU A N 1
ATOM 670 C CA . GLU A 1 84 ? -10.489 -4.636 -12.843 1.00 82.56 84 GLU A CA 1
ATOM 671 C C . GLU A 1 84 ? -8.976 -4.514 -13.064 1.00 82.56 84 GLU A C 1
ATOM 673 O O . GLU A 1 84 ? -8.159 -4.622 -12.140 1.00 82.56 84 GLU A O 1
ATOM 678 N N . ASP A 1 85 ? -8.613 -4.220 -14.314 1.00 84.62 85 ASP A N 1
ATOM 679 C CA . ASP A 1 85 ? -7.263 -3.808 -14.669 1.00 84.62 85 ASP A CA 1
ATOM 680 C C . ASP A 1 85 ? -6.985 -2.419 -14.088 1.00 84.62 85 ASP A C 1
ATOM 682 O O . ASP A 1 85 ? -7.747 -1.469 -14.287 1.00 84.62 85 ASP A O 1
ATOM 686 N N . PHE A 1 86 ? -5.841 -2.252 -13.432 1.00 84.19 86 PHE A N 1
ATOM 687 C CA . PHE A 1 86 ? -5.406 -0.938 -12.977 1.00 84.19 86 PHE A CA 1
ATOM 688 C C . PHE A 1 86 ? -3.921 -0.711 -13.227 1.00 84.19 86 PHE A C 1
ATOM 690 O O . PHE A 1 86 ? -3.112 -1.635 -13.310 1.00 84.19 86 PHE A O 1
ATOM 697 N N . CYS A 1 87 ? -3.548 0.561 -13.352 1.00 84.94 87 CYS A N 1
ATOM 698 C CA . CYS A 1 87 ? -2.192 0.964 -13.690 1.00 84.94 87 CYS A CA 1
ATOM 699 C C . CYS A 1 87 ? -1.628 1.922 -12.639 1.00 84.94 87 CYS A C 1
ATOM 701 O O . CYS A 1 87 ? -2.246 2.933 -12.301 1.00 84.94 87 CYS A O 1
ATOM 703 N N . LEU A 1 88 ? -0.435 1.611 -12.131 1.00 83.50 88 LEU A N 1
ATOM 704 C CA . LEU A 1 88 ? 0.283 2.437 -11.168 1.00 83.50 88 LEU A CA 1
ATOM 705 C C . LEU A 1 88 ? 1.396 3.219 -11.847 1.00 83.50 88 LEU A C 1
ATOM 707 O O . LEU A 1 88 ? 2.337 2.640 -12.389 1.00 83.50 88 LEU A O 1
ATOM 711 N N . GLN A 1 89 ? 1.319 4.543 -11.739 1.00 86.25 89 GLN A N 1
ATOM 712 C CA . GLN A 1 89 ? 2.395 5.437 -12.140 1.00 86.25 89 GLN A CA 1
ATOM 713 C C . GLN A 1 89 ? 3.456 5.537 -11.033 1.00 86.25 89 GLN A C 1
ATOM 715 O O . GLN A 1 89 ? 3.194 6.001 -9.913 1.00 86.25 89 GLN A O 1
ATOM 720 N N . ILE A 1 90 ? 4.681 5.143 -11.366 1.00 83.19 90 ILE A N 1
ATOM 721 C CA . ILE A 1 90 ? 5.855 5.234 -10.505 1.00 83.19 90 ILE A CA 1
ATOM 722 C C . ILE A 1 90 ? 6.789 6.305 -11.058 1.00 83.19 90 ILE A C 1
ATOM 724 O O . ILE A 1 90 ? 7.309 6.191 -12.167 1.00 83.19 90 ILE A O 1
ATOM 728 N N . ASP A 1 91 ? 7.013 7.339 -10.257 1.00 85.38 91 ASP A N 1
ATOM 729 C CA . ASP A 1 91 ? 7.969 8.392 -10.574 1.00 85.38 91 ASP A CA 1
ATOM 730 C C . ASP A 1 91 ? 9.352 7.929 -10.119 1.00 85.38 91 ASP A C 1
ATOM 732 O O . ASP A 1 91 ? 9.533 7.499 -8.975 1.00 85.38 91 ASP A O 1
ATOM 736 N N . LEU A 1 92 ? 10.315 7.974 -11.030 1.00 83.75 92 LEU A N 1
ATOM 737 C CA . LEU A 1 92 ? 11.685 7.571 -10.763 1.00 83.75 92 LEU A CA 1
ATOM 738 C C . LEU A 1 92 ? 12.492 8.729 -10.165 1.00 83.75 92 LEU A C 1
ATOM 740 O O . LEU A 1 92 ? 12.215 9.900 -10.412 1.00 83.75 92 LEU A O 1
ATOM 744 N N . GLU A 1 93 ? 13.539 8.401 -9.410 1.00 83.50 93 GLU A N 1
ATOM 745 C CA . GLU A 1 93 ? 14.465 9.400 -8.871 1.00 83.50 93 GLU A CA 1
ATOM 746 C C . GLU A 1 93 ? 15.494 9.849 -9.920 1.00 83.50 93 GLU A C 1
ATOM 748 O O . GLU 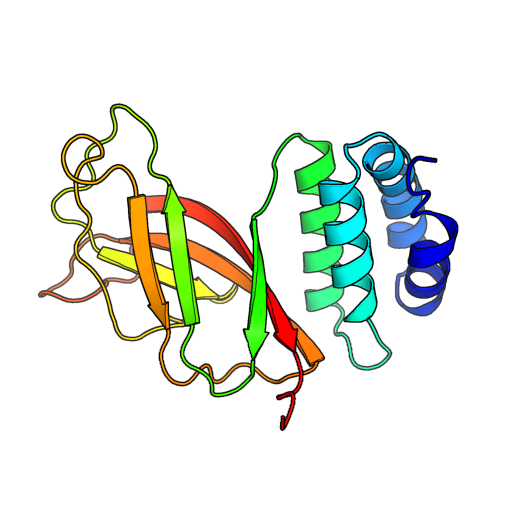A 1 93 ? 16.102 9.024 -10.612 1.00 83.50 93 GLU A O 1
ATOM 753 N N . GLU A 1 94 ? 15.744 11.159 -9.990 1.00 86.56 94 GLU A N 1
ATOM 754 C CA . GLU A 1 94 ? 16.753 11.739 -10.877 1.00 86.56 94 GLU A CA 1
ATOM 755 C C . GLU A 1 94 ? 18.163 11.206 -10.565 1.00 86.56 94 GLU A C 1
ATOM 757 O O . GLU A 1 94 ? 18.571 11.079 -9.409 1.00 86.56 94 GLU A O 1
ATOM 762 N N . GLY A 1 95 ? 18.927 10.894 -11.616 1.00 84.88 95 GLY A N 1
ATOM 763 C CA . GLY A 1 95 ? 20.314 10.430 -11.506 1.00 84.88 95 GLY A CA 1
ATOM 764 C C . GLY A 1 95 ? 20.483 8.935 -11.216 1.00 84.88 95 GLY A C 1
ATOM 765 O O . GLY A 1 95 ? 21.620 8.471 -11.122 1.00 84.88 95 GLY A O 1
ATOM 766 N N . ARG A 1 96 ? 19.392 8.166 -11.111 1.00 81.94 96 ARG A N 1
ATOM 767 C CA . ARG A 1 96 ? 19.454 6.703 -11.003 1.00 81.94 96 ARG A CA 1
ATOM 768 C C . ARG A 1 96 ? 19.270 6.017 -12.360 1.00 81.94 96 ARG A C 1
ATOM 770 O O . ARG A 1 96 ? 18.438 6.417 -13.178 1.00 81.94 96 ARG A O 1
ATOM 777 N N . ASP A 1 97 ? 20.056 4.965 -12.579 1.00 85.19 97 ASP A N 1
ATOM 778 C CA . ASP A 1 97 ? 19.957 4.077 -13.739 1.00 85.19 97 ASP A CA 1
ATOM 779 C C . ASP A 1 97 ? 19.443 2.705 -13.297 1.00 85.19 97 ASP A C 1
ATOM 781 O O . ASP A 1 97 ? 20.017 2.066 -12.413 1.00 85.19 97 ASP A O 1
ATOM 785 N N . PHE A 1 98 ? 18.343 2.279 -13.910 1.00 83.88 98 PHE A N 1
ATOM 786 C CA . PHE A 1 98 ? 17.626 1.048 -13.589 1.00 83.88 98 PHE A CA 1
ATOM 787 C C . PHE A 1 98 ? 17.562 0.093 -14.785 1.00 83.88 98 PHE A C 1
ATOM 789 O O . PHE A 1 98 ? 16.731 -0.814 -14.815 1.00 83.88 98 PHE A O 1
ATOM 796 N N . THR A 1 99 ? 18.436 0.284 -15.774 1.00 86.50 99 THR A N 1
ATOM 797 C CA . THR A 1 99 ? 18.528 -0.609 -16.929 1.00 86.50 99 THR A CA 1
ATOM 798 C C . THR A 1 99 ? 18.918 -2.028 -16.516 1.00 86.50 99 THR A C 1
ATOM 800 O O . THR A 1 99 ? 19.806 -2.248 -15.691 1.00 86.50 99 THR A O 1
ATOM 803 N N . GLY A 1 100 ? 18.234 -3.018 -17.096 1.00 83.81 100 GLY A N 1
ATOM 804 C CA . GLY A 1 100 ? 18.496 -4.437 -16.830 1.00 83.81 100 GLY A CA 1
ATOM 805 C C . GLY A 1 100 ? 17.848 -4.990 -15.558 1.00 83.81 100 GLY A C 1
ATOM 806 O O . GLY A 1 100 ? 18.225 -6.077 -15.126 1.00 83.81 100 GLY A O 1
ATOM 807 N N . TYR A 1 101 ? 16.881 -4.278 -14.978 1.00 86.56 101 TYR A N 1
ATOM 808 C CA . TYR A 1 101 ? 16.048 -4.750 -13.867 1.00 86.56 101 TYR A CA 1
ATOM 809 C C . TYR A 1 101 ? 14.610 -4.999 -14.329 1.00 86.56 101 TYR A C 1
ATOM 811 O O . TYR A 1 101 ? 14.213 -4.536 -15.395 1.00 86.56 101 TYR A O 1
ATOM 819 N N . PHE A 1 102 ? 13.822 -5.705 -13.520 1.00 86.94 102 PHE A N 1
ATOM 820 C CA . PHE A 1 102 ? 12.371 -5.801 -13.682 1.00 86.94 102 PHE A CA 1
ATOM 821 C C . PHE A 1 102 ? 11.661 -4.963 -12.628 1.00 86.94 102 PHE A C 1
ATOM 823 O O . PHE A 1 102 ? 11.931 -5.116 -11.438 1.00 86.94 102 PHE A O 1
ATOM 830 N N . LEU A 1 103 ? 10.734 -4.114 -13.060 1.00 87.25 103 LEU A N 1
ATOM 831 C CA . LEU A 1 103 ? 9.809 -3.423 -12.179 1.00 87.25 103 LEU A CA 1
ATOM 832 C C . LEU A 1 103 ? 8.647 -4.362 -11.831 1.00 87.25 103 LEU A C 1
ATOM 834 O O . LEU A 1 103 ? 8.015 -4.941 -12.713 1.00 87.25 103 LEU A O 1
ATOM 838 N N . THR A 1 104 ? 8.393 -4.532 -10.535 1.00 87.69 104 THR A N 1
ATOM 839 C CA . THR A 1 104 ? 7.415 -5.487 -9.999 1.00 87.69 104 THR A CA 1
ATOM 840 C C . THR A 1 104 ? 6.615 -4.875 -8.855 1.00 87.69 104 THR A C 1
ATOM 842 O O . THR A 1 104 ? 7.076 -3.949 -8.181 1.00 87.69 104 THR A O 1
ATOM 845 N N . LEU A 1 105 ? 5.424 -5.423 -8.613 1.00 88.12 105 LEU A N 1
ATOM 846 C CA . LEU A 1 105 ? 4.633 -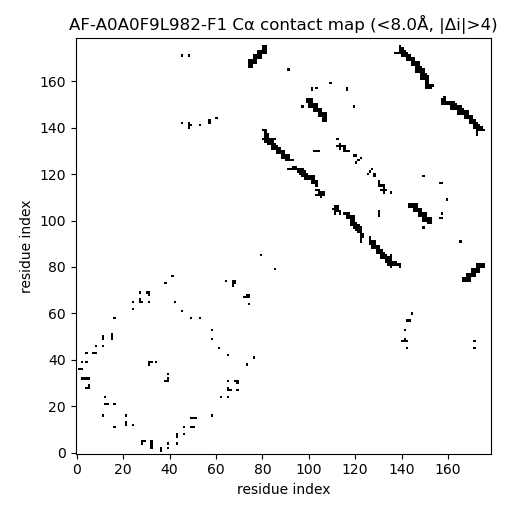5.158 -7.414 1.00 88.12 105 LEU A CA 1
ATOM 847 C C . LEU A 1 105 ? 4.504 -6.439 -6.607 1.00 88.12 105 LEU A C 1
ATOM 849 O O . LEU A 1 105 ? 4.081 -7.469 -7.138 1.00 88.12 105 LEU A O 1
ATOM 853 N N . ARG A 1 106 ? 4.860 -6.361 -5.325 1.00 88.25 106 ARG A N 1
ATOM 854 C CA . ARG A 1 106 ? 4.698 -7.468 -4.384 1.00 88.25 106 ARG A CA 1
ATOM 855 C C . ARG A 1 106 ? 3.855 -7.077 -3.192 1.00 88.25 106 ARG A C 1
ATOM 857 O O . ARG A 1 106 ? 3.994 -5.962 -2.687 1.00 88.25 106 ARG A O 1
ATOM 864 N N . ASP A 1 107 ? 3.025 -8.000 -2.733 1.00 87.62 107 ASP A N 1
ATOM 865 C CA . ASP A 1 107 ? 2.319 -7.856 -1.464 1.00 87.62 107 ASP A CA 1
ATOM 866 C C . ASP A 1 107 ? 3.293 -7.898 -0.263 1.00 87.62 107 ASP A C 1
ATOM 868 O O . ASP A 1 107 ? 4.520 -7.986 -0.408 1.00 87.62 107 ASP A O 1
ATOM 872 N N . ALA A 1 108 ? 2.746 -7.796 0.948 1.00 80.38 108 ALA A N 1
ATOM 873 C CA . ALA A 1 108 ? 3.524 -7.841 2.184 1.00 80.38 108 ALA A CA 1
ATOM 874 C C . ALA A 1 108 ? 4.223 -9.193 2.429 1.00 80.38 108 ALA A C 1
ATOM 876 O O . ALA A 1 108 ? 5.240 -9.221 3.126 1.00 80.38 108 ALA A O 1
ATOM 877 N N . ASP A 1 109 ? 3.707 -10.275 1.845 1.00 79.50 109 ASP A N 1
ATOM 878 C CA . ASP A 1 109 ? 4.244 -11.632 1.961 1.00 79.50 109 ASP A CA 1
ATOM 879 C C . ASP A 1 109 ? 5.279 -11.944 0.865 1.00 79.50 109 ASP A C 1
ATOM 881 O O . ASP A 1 109 ? 5.960 -12.970 0.906 1.00 79.50 109 ASP A O 1
ATOM 885 N N . GLY A 1 110 ? 5.452 -11.031 -0.095 1.00 80.75 110 GLY A N 1
ATOM 886 C CA . GLY A 1 110 ? 6.383 -11.160 -1.205 1.00 80.75 110 GLY A CA 1
ATOM 887 C C . GLY A 1 110 ? 5.794 -11.863 -2.427 1.00 80.75 110 GLY A C 1
ATOM 888 O O . GLY A 1 110 ? 6.551 -12.188 -3.343 1.00 80.75 110 GLY A O 1
ATOM 889 N N . ASN A 1 111 ? 4.482 -12.087 -2.498 1.00 85.25 111 ASN A N 1
ATOM 890 C CA . ASN A 1 111 ? 3.844 -12.625 -3.697 1.00 85.25 111 ASN A CA 1
ATOM 891 C C . ASN A 1 111 ? 3.714 -11.539 -4.762 1.00 85.25 111 ASN A C 1
ATOM 893 O O . ASN A 1 111 ? 3.480 -10.370 -4.463 1.00 85.25 111 ASN A O 1
ATOM 897 N N . LEU A 1 112 ? 3.881 -11.938 -6.020 1.00 85.19 112 LEU A N 1
ATOM 898 C CA . LEU A 1 112 ? 3.755 -11.050 -7.168 1.00 85.19 112 LEU A CA 1
ATOM 899 C C . LEU A 1 112 ? 2.273 -10.701 -7.379 1.00 85.19 112 LEU A C 1
ATOM 901 O O . LEU A 1 112 ? 1.452 -11.607 -7.489 1.00 85.19 112 LEU A O 1
ATOM 905 N N . LEU A 1 113 ? 1.941 -9.410 -7.451 1.00 83.50 113 LEU A N 1
ATOM 906 C CA . LEU A 1 113 ? 0.562 -8.957 -7.684 1.00 83.50 113 LEU A CA 1
ATOM 907 C C . LEU A 1 113 ? 0.193 -8.831 -9.160 1.00 83.50 113 LEU A C 1
ATOM 909 O O . LEU A 1 113 ? -0.987 -8.799 -9.479 1.00 83.50 113 LEU A O 1
ATOM 913 N N . SER A 1 114 ? 1.179 -8.758 -10.051 1.00 73.50 114 SER A N 1
ATOM 914 C CA . SER A 1 114 ? 0.955 -8.763 -11.495 1.00 73.50 114 SER A CA 1
ATOM 915 C C . SER A 1 114 ? 1.993 -9.634 -12.180 1.00 73.50 114 SER A C 1
ATOM 917 O O . SER A 1 114 ? 3.180 -9.474 -11.887 1.00 73.50 114 SER A O 1
ATOM 919 N N . PRO A 1 115 ? 1.584 -10.532 -13.092 1.00 65.25 115 PRO A N 1
ATOM 920 C CA . PRO A 1 115 ? 2.518 -11.318 -13.889 1.00 65.25 115 PRO A CA 1
ATOM 921 C C . PRO A 1 115 ? 3.303 -10.459 -14.891 1.00 65.25 115 PRO A C 1
ATOM 923 O O . PRO A 1 115 ? 4.365 -10.888 -15.347 1.00 65.25 115 PRO A O 1
ATOM 926 N N . ASP A 1 116 ? 2.813 -9.259 -15.215 1.00 66.44 116 ASP A N 1
ATOM 927 C CA . ASP A 1 116 ? 3.393 -8.397 -16.237 1.00 66.44 116 ASP A CA 1
ATOM 928 C C . ASP A 1 116 ? 4.581 -7.619 -15.669 1.00 66.44 116 ASP A C 1
ATOM 930 O O . ASP A 1 116 ? 4.473 -6.527 -15.110 1.00 66.44 116 ASP A O 1
ATOM 934 N N . THR A 1 117 ? 5.760 -8.219 -15.806 1.00 68.25 117 THR A N 1
ATOM 935 C CA . THR A 1 117 ? 7.025 -7.592 -15.431 1.00 68.25 117 THR A CA 1
ATOM 936 C C . THR A 1 117 ? 7.501 -6.687 -16.559 1.00 68.25 117 THR A C 1
ATOM 938 O O . THR A 1 117 ? 7.754 -7.164 -17.669 1.00 68.25 117 THR A O 1
ATOM 941 N N . ILE A 1 118 ? 7.687 -5.400 -16.280 1.00 69.38 118 ILE A N 1
ATOM 942 C CA . ILE A 1 118 ? 8.240 -4.453 -17.255 1.00 69.38 118 ILE A CA 1
ATOM 943 C C . ILE A 1 118 ? 9.740 -4.301 -16.992 1.00 69.38 118 ILE A C 1
ATOM 945 O O . ILE A 1 118 ? 10.178 -4.258 -15.840 1.00 69.38 118 ILE A O 1
ATOM 949 N N . ALA A 1 119 ? 10.550 -4.263 -18.051 1.00 75.19 119 ALA A N 1
ATOM 950 C CA . ALA A 1 119 ? 11.969 -3.954 -17.920 1.00 75.19 119 ALA A CA 1
ATOM 951 C C . ALA A 1 119 ? 12.141 -2.498 -17.455 1.00 75.19 119 ALA A C 1
ATOM 953 O O . ALA A 1 119 ? 11.506 -1.595 -17.989 1.00 75.19 119 ALA A O 1
ATOM 954 N N . GLY A 1 120 ? 12.988 -2.273 -16.454 1.00 76.50 120 GLY A N 1
ATOM 955 C CA . GLY A 1 120 ? 13.279 -0.942 -15.941 1.00 76.50 120 GLY A CA 1
ATOM 956 C C . GLY A 1 120 ? 14.083 -0.110 -16.942 1.00 76.50 120 GLY A C 1
ATOM 957 O O . GLY A 1 120 ? 15.059 -0.587 -17.525 1.00 76.50 120 GLY A O 1
ATOM 958 N N . ASP A 1 121 ? 13.696 1.154 -17.084 1.00 84.69 121 ASP A N 1
ATOM 959 C CA . ASP A 1 121 ? 14.401 2.185 -17.843 1.00 84.69 121 ASP A CA 1
ATOM 960 C C . ASP A 1 121 ? 15.183 3.137 -16.926 1.00 84.69 121 ASP A C 1
ATOM 962 O O . ASP A 1 121 ? 14.819 3.375 -15.772 1.00 84.69 121 ASP A O 1
ATOM 966 N N . SER A 1 122 ? 16.255 3.742 -17.446 1.00 85.44 122 SER A N 1
ATOM 967 C CA . SER A 1 122 ? 16.941 4.850 -16.767 1.00 85.44 122 SER A CA 1
ATOM 968 C C . SER A 1 122 ? 16.030 6.080 -16.659 1.00 85.44 122 SER A C 1
ATOM 970 O O . SER A 1 122 ? 15.294 6.384 -17.601 1.00 85.44 122 SER A O 1
ATOM 972 N N . TYR A 1 123 ? 16.182 6.878 -15.591 1.00 87.94 123 TYR A N 1
ATOM 973 C CA . TYR A 1 123 ? 15.429 8.133 -15.411 1.00 87.94 123 TYR A CA 1
ATOM 974 C C . TYR A 1 123 ? 15.510 9.073 -16.628 1.00 87.94 123 TYR A C 1
ATOM 976 O O . TYR A 1 123 ? 14.513 9.666 -17.028 1.00 87.94 123 TYR A O 1
ATOM 984 N N . ALA A 1 124 ? 16.689 9.189 -17.251 1.00 89.06 124 ALA A N 1
ATOM 985 C CA . ALA A 1 124 ? 16.905 10.070 -18.403 1.00 89.06 124 ALA A CA 1
ATOM 986 C C . ALA A 1 124 ? 16.101 9.670 -19.656 1.00 89.06 124 ALA A C 1
ATOM 988 O O . ALA A 1 124 ? 15.868 10.515 -20.519 1.00 89.06 124 ALA A O 1
ATOM 989 N N . ASN A 1 125 ? 15.690 8.402 -19.754 1.00 88.31 125 ASN A N 1
ATOM 990 C CA . ASN A 1 125 ? 14.915 7.878 -20.878 1.00 88.31 125 ASN A CA 1
ATOM 991 C C . ASN A 1 125 ? 13.416 7.860 -20.562 1.00 88.31 125 ASN A C 1
ATOM 993 O O . ASN A 1 125 ? 12.607 8.216 -21.416 1.00 88.31 125 ASN A O 1
ATOM 997 N N . ALA A 1 126 ? 13.057 7.477 -19.334 1.00 88.25 126 ALA A N 1
ATOM 998 C CA . ALA A 1 126 ? 11.683 7.452 -18.854 1.00 88.25 126 ALA A CA 1
ATOM 999 C C . ALA A 1 126 ? 11.650 7.839 -17.364 1.00 88.25 126 ALA A C 1
ATOM 1001 O O . ALA A 1 126 ? 11.859 6.984 -16.506 1.00 88.25 126 ALA A O 1
ATOM 1002 N N . PRO A 1 127 ? 11.378 9.111 -17.017 1.00 88.56 127 PRO A N 1
ATOM 1003 C CA . PRO A 1 127 ? 11.281 9.538 -15.617 1.00 88.56 127 PRO A CA 1
ATOM 1004 C C . PRO A 1 127 ? 10.035 8.978 -14.916 1.00 88.56 127 PRO A C 1
ATOM 1006 O O . PRO A 1 127 ? 9.932 9.021 -13.693 1.00 88.56 127 PRO A O 1
ATOM 1009 N N . ILE A 1 128 ? 9.088 8.457 -15.696 1.00 88.12 128 ILE A N 1
ATOM 1010 C CA . ILE A 1 128 ? 7.845 7.860 -15.236 1.00 88.12 128 ILE A CA 1
ATOM 1011 C C . ILE A 1 128 ? 7.759 6.457 -15.828 1.00 88.12 128 ILE A C 1
ATOM 1013 O O . ILE A 1 128 ? 7.850 6.294 -17.046 1.00 88.12 128 ILE A O 1
ATOM 1017 N N . GLN A 1 129 ? 7.548 5.465 -14.968 1.00 84.62 129 GLN A N 1
ATOM 1018 C CA . GLN A 1 129 ? 7.244 4.093 -15.360 1.00 84.62 129 GLN A CA 1
ATOM 1019 C C . GLN A 1 129 ? 5.839 3.715 -14.906 1.00 84.62 129 GLN A C 1
ATOM 1021 O O . GLN A 1 129 ? 5.297 4.274 -13.953 1.00 84.62 129 GLN A O 1
ATOM 1026 N N . TYR A 1 130 ? 5.256 2.751 -15.602 1.00 85.06 130 TYR A N 1
ATOM 1027 C CA . TYR A 1 130 ? 3.915 2.260 -15.334 1.00 85.06 130 TYR A CA 1
ATOM 1028 C C . TYR A 1 130 ? 3.991 0.784 -14.979 1.00 85.06 130 TYR A C 1
ATOM 1030 O O . TYR A 1 130 ? 4.766 0.052 -15.585 1.00 85.06 130 TYR A O 1
ATOM 1038 N N . ILE A 1 131 ? 3.193 0.348 -14.012 1.00 84.00 131 ILE A N 1
ATOM 1039 C CA . ILE A 1 131 ? 2.989 -1.071 -13.714 1.00 84.00 131 ILE A CA 1
ATOM 1040 C C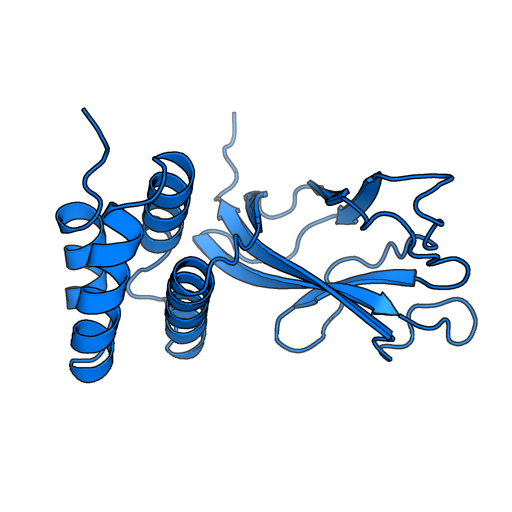 . ILE A 1 131 ? 1.512 -1.349 -13.911 1.00 84.00 131 ILE A C 1
ATOM 1042 O O . ILE A 1 131 ? 0.689 -0.749 -13.223 1.00 84.00 131 ILE A O 1
ATOM 1046 N N . THR A 1 132 ? 1.189 -2.230 -14.852 1.00 85.75 132 THR A N 1
ATOM 1047 C CA . THR A 1 132 ? -0.194 -2.661 -15.076 1.00 85.75 132 THR A CA 1
ATOM 1048 C C . THR A 1 132 ? -0.434 -3.942 -14.298 1.00 85.75 132 THR A C 1
ATOM 1050 O O . THR A 1 132 ? 0.399 -4.852 -14.306 1.00 85.75 132 THR A O 1
ATOM 1053 N N . ILE A 1 133 ? -1.546 -3.983 -13.581 1.00 83.69 133 ILE A N 1
ATOM 1054 C CA . ILE A 1 133 ? -2.040 -5.172 -12.909 1.00 83.69 133 ILE A CA 1
ATOM 1055 C C . ILE A 1 133 ? -3.347 -5.537 -13.579 1.00 83.69 133 ILE A C 1
ATOM 1057 O O . ILE A 1 133 ? -4.267 -4.722 -13.595 1.00 83.69 133 ILE A O 1
ATOM 1061 N N . SER A 1 134 ? -3.385 -6.743 -14.125 1.00 80.69 134 SER A N 1
ATOM 1062 C CA . SER A 1 134 ? -4.550 -7.277 -14.816 1.00 80.69 134 SER A CA 1
ATOM 1063 C C . SER A 1 134 ? -5.313 -8.217 -13.888 1.00 80.69 134 SER A C 1
ATOM 1065 O O . SER A 1 134 ? -4.673 -8.951 -13.128 1.00 80.69 134 SER A O 1
ATOM 1067 N N . ASP A 1 135 ? -6.644 -8.196 -13.953 1.00 75.38 135 ASP A N 1
ATOM 1068 C CA . ASP A 1 135 ? -7.539 -9.049 -13.152 1.00 75.38 135 ASP A CA 1
ATOM 1069 C C . ASP A 1 135 ? -7.167 -9.082 -11.650 1.00 75.38 135 ASP A C 1
ATOM 1071 O O . ASP A 1 135 ? -6.789 -10.123 -11.093 1.00 75.38 135 ASP A O 1
ATOM 1075 N N . LEU A 1 136 ? -7.230 -7.931 -10.966 1.00 77.62 136 LEU A N 1
ATOM 1076 C CA . LEU A 1 136 ? -6.833 -7.841 -9.558 1.00 77.62 136 LEU A CA 1
ATOM 1077 C C . LEU A 1 136 ? -7.645 -8.803 -8.670 1.00 77.62 136 LEU A C 1
ATOM 1079 O O . LEU A 1 136 ? -8.817 -8.575 -8.386 1.00 77.62 136 LEU A O 1
ATOM 1083 N N . SER A 1 137 ? -6.985 -9.837 -8.145 1.00 82.00 137 SER A N 1
ATOM 1084 C CA . SER A 1 137 ? -7.600 -10.887 -7.310 1.00 82.00 137 SER A CA 1
ATOM 1085 C C . SER A 1 137 ? -7.695 -10.553 -5.812 1.00 82.00 137 SER A C 1
ATOM 1087 O O . SER A 1 137 ? -7.835 -11.445 -4.972 1.00 82.00 137 SER A O 1
ATOM 1089 N N . LEU A 1 138 ? -7.583 -9.274 -5.452 1.00 86.06 138 LEU A N 1
ATOM 1090 C CA . LEU A 1 138 ? -7.682 -8.822 -4.067 1.00 86.06 138 LEU A CA 1
ATOM 1091 C C . LEU A 1 138 ? -9.151 -8.622 -3.687 1.00 86.06 138 LEU A C 1
ATOM 1093 O O . LEU A 1 138 ? -9.903 -8.012 -4.436 1.00 86.06 138 LEU A O 1
ATOM 1097 N N . ALA A 1 139 ? -9.546 -9.102 -2.507 1.00 85.81 139 ALA A N 1
ATOM 1098 C CA . ALA A 1 139 ? -10.934 -9.013 -2.060 1.00 85.81 139 ALA A CA 1
ATOM 1099 C C . ALA A 1 139 ? -11.361 -7.558 -1.814 1.00 85.81 139 ALA A C 1
ATOM 1101 O O . ALA A 1 139 ? -10.659 -6.838 -1.089 1.00 85.81 139 ALA A O 1
ATOM 1102 N N . ALA A 1 140 ? -12.524 -7.169 -2.347 1.00 86.69 140 ALA A N 1
ATOM 1103 C CA . ALA A 1 140 ? -13.137 -5.870 -2.100 1.00 86.69 140 ALA A CA 1
ATOM 1104 C C . ALA A 1 140 ? -13.433 -5.607 -0.615 1.00 86.69 140 ALA A C 1
ATOM 1106 O O . ALA A 1 140 ? -13.592 -6.517 0.203 1.00 86.69 140 ALA A O 1
ATOM 1107 N N . GLY A 1 141 ? -13.496 -4.323 -0.265 1.00 83.56 141 GLY A N 1
ATOM 1108 C CA . GLY A 1 141 ? -13.691 -3.839 1.100 1.00 83.56 141 GLY A CA 1
ATOM 1109 C C . GLY A 1 141 ? -12.445 -3.937 1.984 1.00 83.56 141 GLY A C 1
ATOM 1110 O O . GLY A 1 141 ? -12.515 -3.560 3.150 1.00 83.56 141 GLY A O 1
ATOM 1111 N N . ASN A 1 142 ? -11.311 -4.396 1.444 1.00 86.12 142 ASN A N 1
ATOM 1112 C CA . ASN A 1 142 ? -10.047 -4.521 2.169 1.00 86.12 142 ASN A CA 1
ATOM 1113 C C . ASN A 1 142 ? -8.984 -3.544 1.666 1.00 86.12 142 ASN A C 1
ATOM 1115 O O . ASN A 1 142 ? -9.106 -2.910 0.614 1.00 86.12 142 ASN A O 1
ATOM 1119 N N . PHE A 1 143 ? -7.902 -3.450 2.434 1.00 88.62 143 PHE A N 1
ATOM 1120 C CA . PHE A 1 143 ? -6.720 -2.694 2.062 1.00 88.62 143 PHE A CA 1
ATOM 1121 C C . PHE A 1 143 ? -5.469 -3.558 2.144 1.00 88.62 143 PHE A C 1
ATOM 1123 O O . PHE A 1 143 ? -5.313 -4.383 3.042 1.00 88.62 143 PHE A O 1
ATOM 1130 N N . TYR A 1 144 ? -4.540 -3.322 1.224 1.00 88.06 144 TYR A N 1
ATOM 1131 C CA . TYR A 1 144 ? -3.340 -4.136 1.081 1.00 88.06 144 TYR A CA 1
ATOM 1132 C C . TYR A 1 144 ? -2.103 -3.255 1.027 1.00 88.06 144 TYR A C 1
ATOM 1134 O O . TYR A 1 144 ? -2.078 -2.220 0.357 1.00 88.06 144 TYR A O 1
ATOM 1142 N N . ARG A 1 145 ? -1.047 -3.683 1.723 1.00 89.56 145 ARG A N 1
ATOM 1143 C CA . ARG A 1 145 ? 0.281 -3.086 1.588 1.00 89.56 145 ARG A CA 1
ATOM 1144 C C . ARG A 1 145 ? 1.014 -3.755 0.441 1.00 89.56 145 ARG A C 1
ATOM 1146 O O . ARG A 1 145 ? 1.189 -4.970 0.437 1.00 89.56 145 ARG A O 1
ATOM 1153 N N . VAL A 1 146 ? 1.504 -2.931 -0.471 1.00 89.50 146 VAL A N 1
ATOM 1154 C CA . VAL A 1 146 ? 2.224 -3.352 -1.667 1.00 89.50 146 VAL A CA 1
ATOM 1155 C C . VAL A 1 146 ? 3.532 -2.586 -1.767 1.00 89.50 146 VAL A C 1
ATOM 1157 O O . VAL A 1 146 ? 3.632 -1.425 -1.373 1.00 89.50 146 VAL A O 1
ATOM 1160 N N . ASN A 1 147 ? 4.552 -3.237 -2.303 1.00 88.62 147 ASN A N 1
ATOM 1161 C CA . ASN A 1 147 ? 5.850 -2.643 -2.560 1.00 88.62 147 ASN A CA 1
ATOM 1162 C C . ASN A 1 147 ? 6.116 -2.627 -4.063 1.00 88.62 147 ASN A C 1
ATOM 1164 O O . ASN A 1 147 ? 6.067 -3.674 -4.707 1.00 88.62 147 ASN A O 1
ATOM 1168 N N . ALA A 1 148 ? 6.440 -1.450 -4.600 1.00 87.62 148 ALA A N 1
ATOM 1169 C CA . ALA A 1 148 ? 7.011 -1.321 -5.935 1.00 87.62 148 ALA A CA 1
ATOM 1170 C C . ALA A 1 148 ? 8.522 -1.546 -5.848 1.00 87.62 148 ALA A C 1
ATOM 1172 O O . ALA A 1 148 ? 9.231 -0.800 -5.161 1.00 87.62 148 ALA A O 1
ATOM 1173 N N . LEU A 1 149 ? 9.004 -2.587 -6.518 1.00 88.75 149 LEU A N 1
ATOM 1174 C CA . LEU A 1 149 ? 10.372 -3.081 -6.405 1.00 88.75 149 LEU A CA 1
ATOM 1175 C C . LEU A 1 149 ? 11.038 -3.177 -7.773 1.00 88.75 149 LEU A C 1
ATOM 1177 O O . LEU A 1 149 ? 10.398 -3.529 -8.762 1.00 88.75 149 LEU A O 1
ATOM 1181 N N . LEU A 1 150 ? 12.350 -2.961 -7.789 1.00 87.75 150 LEU A N 1
ATOM 1182 C CA . LEU A 1 150 ? 13.210 -3.401 -8.881 1.00 87.75 150 LEU A CA 1
ATOM 1183 C C . LEU A 1 150 ? 13.878 -4.716 -8.506 1.00 87.75 150 LEU A C 1
ATOM 1185 O O . LEU A 1 150 ? 14.488 -4.820 -7.439 1.00 87.75 150 LEU A O 1
ATOM 1189 N N . GLU A 1 151 ? 13.809 -5.696 -9.396 1.00 88.19 151 GLU A N 1
ATOM 1190 C CA . GLU A 1 151 ? 14.389 -7.021 -9.201 1.00 88.19 151 GLU A CA 1
ATOM 1191 C C . GLU A 1 151 ? 15.435 -7.346 -10.251 1.00 88.19 151 GLU A C 1
ATOM 1193 O O . GLU A 1 151 ? 15.328 -6.953 -11.415 1.00 88.19 151 GLU A O 1
ATOM 1198 N N . HIS A 1 152 ? 16.444 -8.114 -9.846 1.00 85.88 152 HIS A N 1
ATOM 1199 C CA . HIS A 1 152 ? 17.391 -8.664 -10.803 1.00 85.88 152 HIS A CA 1
ATOM 1200 C C . HIS A 1 152 ? 16.703 -9.710 -11.697 1.00 85.88 152 HIS A C 1
ATOM 1202 O O . HIS A 1 152 ? 15.903 -10.507 -11.196 1.00 85.88 152 HIS A O 1
ATOM 1208 N N . PRO A 1 153 ? 17.028 -9.771 -12.996 1.00 81.50 153 PRO A N 1
ATOM 1209 C CA . PRO A 1 153 ? 16.518 -10.808 -13.878 1.00 81.50 153 PRO A CA 1
ATOM 1210 C C . PRO A 1 153 ? 17.131 -12.165 -13.512 1.00 81.50 153 PRO A C 1
ATOM 1212 O O . PRO A 1 153 ? 18.348 -12.292 -13.375 1.00 81.50 153 PRO A O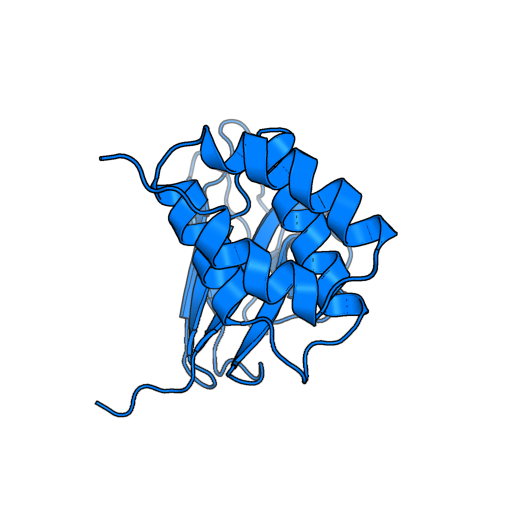 1
ATOM 1215 N N . ALA A 1 154 ? 16.302 -13.204 -13.420 1.00 81.25 154 ALA A N 1
ATOM 1216 C CA . ALA A 1 154 ? 16.755 -14.592 -13.361 1.00 81.25 154 ALA A CA 1
ATOM 1217 C C . ALA A 1 154 ? 16.143 -15.364 -14.531 1.00 81.25 154 ALA A C 1
ATOM 1219 O O . ALA A 1 154 ? 14.971 -15.714 -14.510 1.00 81.25 154 ALA A O 1
ATOM 1220 N N . GLY A 1 155 ? 16.927 -15.597 -15.587 1.00 77.50 155 GLY A N 1
ATOM 1221 C CA . GLY A 1 155 ? 16.445 -16.335 -16.762 1.00 77.50 155 GLY A CA 1
ATOM 1222 C C . GLY A 1 155 ? 15.343 -15.621 -17.558 1.00 77.50 155 GLY A C 1
ATOM 1223 O O . GLY A 1 155 ? 14.558 -16.289 -18.220 1.00 77.50 155 GLY A O 1
ATOM 1224 N N . GLY A 1 156 ? 15.278 -14.286 -17.498 1.00 74.56 156 GLY A N 1
ATOM 1225 C CA . GLY A 1 156 ? 14.285 -13.486 -18.229 1.00 74.56 156 GLY A CA 1
ATOM 1226 C C . GLY A 1 156 ? 12.969 -13.245 -17.485 1.00 74.56 156 GLY A C 1
ATOM 1227 O O . GLY A 1 156 ? 12.054 -12.690 -18.079 1.00 74.56 156 GLY A O 1
ATOM 1228 N N . VAL A 1 157 ? 12.883 -13.623 -16.207 1.00 76.75 157 VAL A N 1
ATOM 1229 C CA . VAL A 1 157 ? 11.743 -13.327 -15.324 1.00 76.75 157 VAL A CA 1
ATOM 1230 C C . VAL A 1 157 ? 12.201 -12.634 -14.035 1.00 76.75 157 VAL A C 1
ATOM 1232 O O . VAL A 1 157 ? 13.393 -12.647 -13.697 1.00 76.75 157 VAL A O 1
ATOM 1235 N N . ALA A 1 158 ? 11.250 -12.039 -13.312 1.00 73.25 158 ALA A N 1
ATOM 1236 C CA . ALA A 1 158 ? 11.445 -11.492 -11.972 1.00 73.25 158 ALA A CA 1
ATOM 1237 C C . ALA A 1 158 ? 11.937 -12.579 -10.998 1.00 73.25 158 ALA A C 1
ATOM 1239 O O . ALA A 1 158 ? 11.316 -13.632 -10.851 1.00 73.25 158 ALA A O 1
ATOM 1240 N N . SER A 1 159 ? 13.081 -12.342 -10.353 1.00 78.06 159 SER A N 1
ATOM 1241 C CA . SER A 1 159 ? 13.775 -13.361 -9.552 1.00 78.06 159 SER A CA 1
ATOM 1242 C C . SER A 1 159 ? 13.299 -13.475 -8.104 1.00 78.06 159 SER A C 1
ATOM 1244 O O . SER A 1 159 ? 13.694 -14.415 -7.415 1.00 78.06 159 SER A O 1
ATOM 1246 N N . GLY A 1 160 ? 12.527 -12.506 -7.603 1.00 77.44 160 GLY A N 1
ATOM 1247 C CA . GLY A 1 160 ? 12.287 -12.334 -6.167 1.00 77.44 160 GLY A CA 1
ATOM 1248 C C . GLY A 1 160 ? 13.480 -11.753 -5.404 1.00 77.44 160 GLY A C 1
ATOM 1249 O O . GLY A 1 160 ? 13.375 -11.501 -4.206 1.00 77.44 160 GLY A O 1
ATOM 1250 N N . ASN A 1 161 ? 14.615 -11.517 -6.072 1.00 83.56 161 ASN A N 1
ATOM 1251 C CA . ASN A 1 161 ? 15.757 -10.835 -5.481 1.00 83.56 161 ASN A CA 1
ATOM 1252 C C . ASN A 1 161 ? 15.635 -9.325 -5.718 1.00 83.56 161 ASN A C 1
ATOM 1254 O O . ASN A 1 161 ? 16.055 -8.803 -6.760 1.00 83.56 161 ASN A O 1
ATOM 1258 N N . ALA A 1 162 ? 15.036 -8.642 -4.743 1.00 82.44 162 ALA A N 1
ATOM 1259 C CA . ALA A 1 162 ? 14.834 -7.202 -4.770 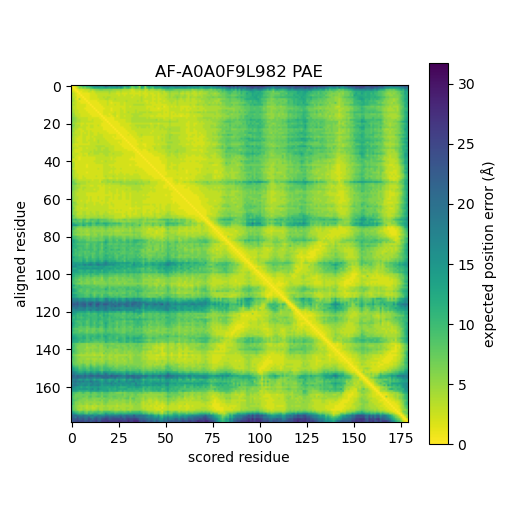1.00 82.44 162 ALA A CA 1
ATOM 1260 C C . ALA A 1 162 ? 16.175 -6.456 -4.689 1.00 82.44 162 ALA A C 1
ATOM 1262 O O . ALA A 1 162 ? 16.881 -6.505 -3.683 1.00 82.44 162 ALA A O 1
ATOM 1263 N N . ALA A 1 163 ? 16.499 -5.722 -5.750 1.00 82.06 163 ALA A N 1
ATOM 1264 C CA . ALA A 1 163 ? 17.643 -4.823 -5.802 1.00 82.06 163 ALA A CA 1
ATOM 1265 C C . ALA A 1 163 ? 17.342 -3.494 -5.100 1.00 82.06 163 ALA A C 1
ATOM 1267 O O . ALA A 1 163 ? 18.208 -2.906 -4.452 1.00 82.06 163 ALA A O 1
ATOM 1268 N N . SER A 1 164 ? 16.106 -3.003 -5.234 1.00 84.44 164 SER A N 1
ATOM 1269 C CA . SER A 1 164 ? 15.690 -1.739 -4.632 1.00 84.44 164 SER A CA 1
ATOM 1270 C C . SER A 1 164 ? 14.191 -1.693 -4.362 1.00 84.44 164 SER A C 1
ATOM 1272 O O . SER A 1 164 ? 13.393 -2.156 -5.177 1.00 84.44 164 SER A O 1
ATOM 1274 N N . LEU A 1 165 ? 13.818 -1.082 -3.236 1.00 84.81 165 LEU A N 1
ATOM 1275 C CA . LEU A 1 165 ? 12.455 -0.633 -2.965 1.00 84.81 165 LEU A CA 1
ATOM 1276 C C . LEU A 1 165 ? 12.302 0.785 -3.512 1.00 84.81 165 LEU A C 1
ATOM 1278 O O . LEU A 1 165 ? 12.972 1.693 -3.024 1.00 84.81 165 LEU A O 1
ATOM 1282 N N . LEU A 1 166 ? 11.422 0.968 -4.498 1.00 83.62 166 LEU A N 1
ATOM 1283 C CA . LEU A 1 166 ? 11.130 2.288 -5.056 1.00 83.62 166 LEU A CA 1
ATOM 1284 C C . LEU A 1 166 ? 10.139 3.038 -4.174 1.00 83.62 166 LEU A C 1
ATOM 1286 O O . LEU A 1 166 ? 10.388 4.167 -3.765 1.00 83.62 166 LEU A O 1
ATOM 1290 N N . THR A 1 167 ? 9.007 2.406 -3.862 1.00 85.38 167 THR A N 1
ATOM 1291 C CA . THR A 1 167 ? 7.992 3.025 -3.013 1.00 85.38 167 THR A CA 1
ATOM 1292 C C . THR A 1 167 ? 7.084 1.993 -2.357 1.00 85.38 167 THR A C 1
ATOM 1294 O O . THR A 1 167 ? 6.908 0.877 -2.855 1.00 85.38 167 THR A O 1
ATOM 1297 N N . LYS A 1 168 ? 6.507 2.390 -1.223 1.00 85.88 168 LYS A N 1
ATOM 1298 C CA . LYS A 1 168 ? 5.459 1.651 -0.524 1.00 85.88 168 LYS A CA 1
ATOM 1299 C C . LYS A 1 168 ? 4.107 2.226 -0.908 1.00 85.88 168 LYS A C 1
ATOM 1301 O O . LYS A 1 168 ? 3.921 3.444 -0.940 1.00 85.88 168 LYS A O 1
ATOM 1306 N N . ILE A 1 169 ? 3.177 1.329 -1.175 1.00 87.31 169 ILE A N 1
ATOM 1307 C CA . ILE A 1 169 ? 1.856 1.632 -1.695 1.00 87.31 169 ILE A CA 1
ATOM 1308 C C . ILE A 1 169 ? 0.813 0.982 -0.788 1.00 87.31 169 ILE A C 1
ATOM 1310 O O . ILE A 1 169 ? 1.000 -0.140 -0.316 1.00 87.31 169 ILE A O 1
ATOM 1314 N N . ILE A 1 170 ? -0.287 1.688 -0.551 1.00 88.38 170 ILE A N 1
ATOM 1315 C CA . ILE A 1 170 ? -1.516 1.111 -0.014 1.00 88.38 170 ILE A CA 1
ATOM 1316 C C . ILE A 1 170 ? -2.539 1.055 -1.143 1.00 88.38 170 ILE A C 1
ATOM 1318 O O . ILE A 1 170 ? -2.841 2.076 -1.761 1.00 88.38 170 ILE A O 1
ATOM 1322 N N . LEU A 1 171 ? -3.065 -0.137 -1.402 1.00 88.88 171 LEU A N 1
ATOM 1323 C CA . LEU A 1 171 ? -4.217 -0.330 -2.272 1.00 88.88 171 LEU A CA 1
ATOM 1324 C C . LEU A 1 171 ? -5.470 -0.397 -1.407 1.00 88.88 171 LEU A C 1
ATOM 1326 O O . LEU A 1 171 ? -5.493 -1.142 -0.429 1.00 88.88 171 LEU A O 1
ATOM 1330 N N . LEU A 1 172 ? -6.481 0.385 -1.763 1.00 89.12 172 LEU A N 1
ATOM 1331 C CA . LEU A 1 172 ? -7.821 0.349 -1.191 1.00 89.12 172 LEU A CA 1
ATOM 1332 C C . LEU A 1 172 ? -8.741 -0.266 -2.246 1.00 89.12 172 LEU A C 1
ATOM 1334 O O . LEU A 1 172 ? -8.913 0.335 -3.307 1.00 89.12 172 LEU A O 1
ATOM 1338 N N . VAL A 1 173 ? -9.252 -1.472 -1.986 1.00 88.56 173 VAL A N 1
ATOM 1339 C CA . VAL A 1 173 ? -10.012 -2.249 -2.976 1.00 88.56 173 VAL A CA 1
ATOM 1340 C C . VAL A 1 173 ? -11.500 -1.993 -2.789 1.00 88.56 173 VAL A C 1
ATOM 1342 O O . VAL A 1 173 ? -12.125 -2.550 -1.888 1.00 88.56 173 VAL A O 1
ATOM 1345 N N . GLU A 1 174 ? -12.069 -1.109 -3.594 1.00 84.81 174 GLU A N 1
ATOM 1346 C CA . GLU A 1 174 ? -13.488 -0.780 -3.529 1.00 84.81 174 GLU A CA 1
ATOM 1347 C C . GLU A 1 174 ? -14.335 -1.923 -4.107 1.00 84.81 174 GLU A C 1
ATOM 1349 O O . GLU A 1 174 ? -13.884 -2.712 -4.943 1.00 84.81 174 GLU A O 1
ATOM 1354 N N . TYR A 1 175 ? -15.565 -2.045 -3.601 1.00 76.12 175 TYR A N 1
ATOM 1355 C CA . TYR A 1 175 ? -16.565 -2.875 -4.262 1.00 76.12 175 TYR A CA 1
ATOM 1356 C C . TYR A 1 175 ? -16.819 -2.287 -5.638 1.00 76.12 175 TYR A C 1
ATOM 1358 O O . TYR A 1 175 ? -16.946 -1.065 -5.751 1.00 76.12 175 TYR A O 1
ATOM 1366 N N . ASP A 1 176 ? -16.918 -3.159 -6.637 1.00 64.25 176 ASP A N 1
ATOM 1367 C CA . ASP A 1 176 ? -17.222 -2.735 -7.991 1.00 64.25 176 ASP A CA 1
ATOM 1368 C C . ASP A 1 176 ? -18.473 -1.846 -7.979 1.00 64.25 176 ASP A C 1
ATOM 1370 O O . ASP A 1 176 ? -19.522 -2.201 -7.420 1.00 64.25 176 ASP A O 1
ATOM 1374 N N . ILE A 1 177 ? -18.327 -0.634 -8.510 1.00 54.50 177 ILE A N 1
ATOM 1375 C CA . ILE A 1 177 ? -19.458 0.261 -8.688 1.00 54.50 177 ILE A CA 1
ATOM 1376 C C . ILE A 1 177 ? -20.040 -0.139 -10.034 1.00 54.50 177 ILE A C 1
ATOM 1378 O O . ILE A 1 177 ? -19.634 0.402 -11.057 1.00 54.50 177 ILE A O 1
ATOM 1382 N N . ASP A 1 178 ? -20.998 -1.066 -10.029 1.00 47.16 178 ASP A N 1
ATOM 1383 C CA . ASP A 1 178 ? -21.875 -1.280 -11.182 1.00 47.16 178 ASP A CA 1
ATOM 1384 C C . ASP A 1 178 ? -22.510 0.083 -11.548 1.00 47.16 178 ASP A C 1
ATOM 1386 O O . ASP A 1 178 ? -23.393 0.577 -10.834 1.00 47.16 178 ASP A O 1
ATOM 1390 N N . ILE A 1 179 ? -22.021 0.727 -12.617 1.00 44.66 179 ILE A N 1
ATOM 1391 C CA . ILE A 1 179 ? -22.585 1.968 -13.186 1.00 44.66 179 ILE A CA 1
ATOM 1392 C C . ILE A 1 179 ? -23.724 1.627 -14.148 1.00 44.66 179 ILE A C 1
ATOM 1394 O O . ILE A 1 179 ? -23.498 0.828 -15.085 1.00 44.66 179 ILE A O 1
#

Foldseek 3Di:
DADQCCVLLLVLCVPPPDPVLSVLVNVLSVVLSVDHNVSSVVLSLQSQLRDPPDDPVQVVVNSVQSVCVVVVHDAAEDEAAAQAKDKDKAFADPPDAQAQWWWFKAFPVLDTQAQDTDGDGGCVVPRIDMDIGHGGNDDASHKTKMWTFIAHDDPNGGDSHGPDTRGIYMYHHHYDDPD

Solvent-accessible surface area (backbone atoms only — not comparable to full-atom values): 10319 Å² total; per-residue (Å²): 132,83,71,74,49,58,78,69,48,49,55,52,41,70,72,72,46,53,75,71,55,39,62,54,46,56,59,46,47,61,54,49,52,70,52,59,62,66,64,41,52,55,53,51,54,59,51,72,47,56,57,96,80,62,46,76,68,56,55,47,53,53,52,52,52,53,48,39,49,72,74,72,43,80,72,47,75,46,82,43,45,41,57,40,69,47,73,47,81,43,76,54,58,83,93,47,76,37,68,80,23,25,38,44,43,23,42,84,89,64,48,74,65,34,91,63,67,43,74,32,56,29,25,94,82,40,46,61,47,74,45,56,29,63,58,33,86,55,64,52,60,37,70,45,55,34,37,38,28,33,16,43,62,51,95,86,40,80,52,84,50,70,74,42,79,76,47,54,34,39,43,38,22,39,66,69,77,90,126

Radius of gyration: 17.59 Å; Cα contacts (8 Å, |Δi|>4): 317; chains: 1; bounding box: 43×42×46 Å

Organism: NCBI:txid412755

Nearest PDB structures (foldseek):
  4v96-assembly1_AK  TM=6.488E-01  e=7.160E-03  Lactococcus phage TP901-1
  7m42-assembly1_B  TM=5.474E-01  e=6.734E-03  Homo sapiens
  7beo-assembly1_H  TM=5.233E-01  e=8.092E-03  Homo sapiens
  7ta2-assembly1_A  TM=2.820E-01  e=1.862E-03  Homo sapiens
  7tv9-assembly1_A  TM=5.136E-01  e=6.647E-01  Homo sapiens